Protein AF-A0AAV2VML3-F1 (afdb_monomer_lite)

pLDDT: mean 75.33, std 15.3, range [29.17, 94.19]

Secondary structure (DSSP, 8-state):
----SS---SSPPB-----------HHHHHHHHHHHHHHHHHHHHHHHHHHH-TTTS--TTTTTHHHHHHHHHHHHHHHHS-TTTS-----S--HHHHHHHHHHHHHHHHHHHHHHHHHHHHHHHHHHH-S-TTSS--HHHHHHHHHHHHHHHHHTTTS-B-HHHHHHTGGGSTT-GGGGGS-HHHHHHHHHHHHHTTS-EEEEBTTS-EEEEPPP-

Sequence (217 aa):
MSHQEQNFEKPEDEVGAISTGFEIPKWIKFTVSIVSISLVIVCMVCFGVYLKAPQEFASPKDLGLSGIFMFSISALFIVWVPWSNLGVRISKIGGIEFTDIVQGQASEHAEELSYLEDRIEYLETKVKENDELAVLMDPPREIALKELLIKFLQQYSEWAFSPARIRVWGSKQQGFSSLASYEHPLIRSSLQKLVSEGKLETRVSKKGNTLYRIPLP

Structure (mmCIF, N/CA/C/O backbone):
data_AF-A0AAV2VML3-F1
#
_entry.id   AF-A0AAV2VML3-F1
#
loop_
_atom_site.group_PDB
_atom_site.id
_atom_site.type_symbol
_atom_site.label_atom_id
_atom_site.label_alt_id
_atom_site.label_comp_id
_atom_site.label_asym_id
_atom_site.label_entity_id
_atom_site.label_seq_id
_atom_site.pdbx_PDB_ins_code
_atom_site.Cartn_x
_atom_site.Cartn_y
_atom_site.Cartn_z
_atom_site.occupancy
_atom_site.B_iso_or_equiv
_atom_site.auth_seq_id
_atom_site.auth_comp_id
_atom_site.auth_asym_id
_atom_site.auth_atom_id
_atom_site.pdbx_PDB_model_num
ATOM 1 N N . MET A 1 1 ? -4.708 -24.952 -23.903 1.00 37.25 1 MET A N 1
ATOM 2 C CA . MET A 1 1 ? -4.015 -23.722 -23.465 1.00 37.25 1 MET A CA 1
ATOM 3 C C . MET A 1 1 ? -4.742 -22.517 -24.051 1.00 37.25 1 MET A C 1
ATOM 5 O O . MET A 1 1 ? -4.473 -22.177 -25.187 1.00 37.25 1 MET A O 1
ATOM 9 N N . SER A 1 2 ? -5.717 -21.949 -23.337 1.00 34.66 2 SER A N 1
ATOM 10 C CA . SER A 1 2 ? -6.119 -20.530 -23.421 1.00 34.66 2 SER A CA 1
ATOM 11 C C . SER A 1 2 ? -7.293 -20.318 -22.456 1.00 34.66 2 SER A C 1
ATOM 13 O O . SER A 1 2 ? -8.456 -20.413 -22.826 1.00 34.66 2 SER A O 1
ATOM 15 N N . HIS A 1 3 ? -6.977 -20.137 -21.174 1.00 29.17 3 HIS A N 1
ATOM 16 C CA . HIS A 1 3 ? -7.934 -19.676 -20.156 1.00 29.17 3 HIS A CA 1
ATOM 17 C C . HIS A 1 3 ? -7.532 -18.293 -19.609 1.00 29.17 3 HIS A C 1
ATOM 19 O O . HIS A 1 3 ? -7.981 -17.892 -18.543 1.00 29.17 3 HIS A O 1
ATOM 25 N N . GLN A 1 4 ? -6.684 -17.548 -20.330 1.00 36.88 4 GLN A N 1
ATOM 26 C CA . GLN A 1 4 ? -6.098 -16.289 -19.850 1.00 36.88 4 GLN A CA 1
ATOM 27 C C . GLN A 1 4 ? -6.562 -15.029 -20.600 1.00 36.88 4 GLN A C 1
ATOM 29 O O . GLN A 1 4 ? -6.025 -13.954 -20.355 1.00 36.88 4 GLN A O 1
ATOM 34 N N . GLU A 1 5 ? -7.572 -15.111 -21.473 1.00 36.66 5 GLU A N 1
ATOM 35 C CA . GLU A 1 5 ? -7.973 -13.965 -22.313 1.00 36.66 5 GLU A CA 1
ATOM 36 C C . GLU A 1 5 ? -9.244 -13.208 -21.882 1.00 36.66 5 GLU A C 1
ATOM 38 O O . GLU A 1 5 ? -9.632 -12.262 -22.560 1.00 36.66 5 GLU A O 1
ATOM 43 N N . GLN A 1 6 ? -9.882 -13.519 -20.746 1.00 33.50 6 GLN A N 1
ATOM 44 C CA . GLN A 1 6 ? -11.161 -12.877 -20.372 1.00 33.50 6 GLN A CA 1
ATOM 45 C C . GLN A 1 6 ? -11.285 -12.438 -18.904 1.00 33.50 6 GLN A C 1
ATOM 47 O O . GLN A 1 6 ? -12.332 -12.592 -18.292 1.00 33.50 6 GLN A O 1
ATOM 52 N N . ASN A 1 7 ? -10.246 -11.825 -18.339 1.00 37.16 7 ASN A N 1
ATOM 53 C CA . ASN A 1 7 ? -10.392 -11.027 -17.113 1.00 37.16 7 ASN A CA 1
ATOM 54 C C . ASN A 1 7 ? -9.539 -9.758 -17.207 1.00 37.16 7 ASN A C 1
ATOM 56 O O . ASN A 1 7 ? -8.589 -9.555 -16.457 1.00 37.16 7 ASN A O 1
ATOM 60 N N . PHE A 1 8 ? -9.880 -8.869 -18.143 1.00 50.06 8 PHE A N 1
ATOM 61 C CA . PHE A 1 8 ? -9.465 -7.469 -18.029 1.00 50.06 8 PHE A CA 1
ATOM 62 C C . PHE A 1 8 ? -10.406 -6.789 -17.029 1.00 50.06 8 PHE A C 1
ATOM 64 O O . PHE A 1 8 ? -11.264 -5.986 -17.388 1.00 50.06 8 PHE A O 1
ATOM 71 N N . GLU A 1 9 ? -10.284 -7.217 -15.768 1.00 50.19 9 GLU A N 1
ATOM 72 C CA . GLU A 1 9 ? -10.991 -6.664 -14.617 1.00 50.19 9 GLU A CA 1
ATOM 73 C C . GLU A 1 9 ? -10.724 -5.162 -14.515 1.00 50.19 9 GLU A C 1
ATOM 75 O O . GLU A 1 9 ? -9.687 -4.663 -14.957 1.00 50.19 9 GLU A O 1
ATOM 80 N N . LYS A 1 10 ? -11.665 -4.439 -13.910 1.00 55.41 10 LYS A N 1
ATOM 81 C CA . LYS A 1 10 ? -11.556 -3.028 -13.520 1.00 55.41 10 LYS A CA 1
ATOM 82 C C . LYS A 1 10 ? -10.198 -2.713 -12.842 1.00 55.41 10 LYS A C 1
ATOM 84 O O . LYS A 1 10 ? -9.507 -3.637 -12.394 1.00 55.41 10 LYS A O 1
ATOM 89 N N . PRO A 1 11 ? -9.747 -1.441 -12.824 1.00 59.34 11 PRO A N 1
ATOM 90 C CA . PRO A 1 11 ? -8.571 -1.027 -12.046 1.00 59.34 11 PRO A CA 1
ATOM 91 C C . PRO A 1 11 ? -8.622 -1.640 -10.642 1.00 59.34 11 PRO A C 1
ATOM 93 O O . PRO A 1 11 ? -9.712 -1.800 -10.097 1.00 59.34 11 PRO A O 1
ATOM 96 N N . GLU A 1 12 ? -7.466 -2.089 -10.131 1.00 62.00 12 GLU A N 1
ATOM 97 C CA . GLU A 1 12 ? -7.408 -2.793 -8.844 1.00 62.00 12 GLU A CA 1
ATOM 98 C C . GLU A 1 12 ? -8.111 -1.944 -7.786 1.00 62.00 12 GLU A C 1
ATOM 100 O O . GLU A 1 12 ? -7.795 -0.764 -7.639 1.00 62.00 12 GLU A O 1
ATOM 105 N N . ASP A 1 13 ? -9.071 -2.542 -7.075 1.00 59.62 13 ASP A N 1
ATOM 106 C CA . ASP A 1 13 ? -9.738 -1.846 -5.986 1.00 59.62 13 ASP A CA 1
ATOM 107 C C . ASP A 1 13 ? -8.673 -1.433 -4.965 1.00 59.62 13 ASP A C 1
ATOM 109 O O . ASP A 1 13 ? -8.003 -2.279 -4.353 1.00 59.62 13 ASP A O 1
ATOM 113 N N . GLU A 1 14 ? -8.521 -0.125 -4.789 1.00 65.94 14 GLU A N 1
ATOM 114 C CA . GLU A 1 14 ? -7.694 0.430 -3.732 1.00 65.94 14 GLU A CA 1
ATOM 115 C C . GLU A 1 14 ? -8.235 -0.071 -2.387 1.00 65.94 14 GLU A C 1
ATOM 117 O O . GLU A 1 14 ? -9.455 -0.161 -2.175 1.00 65.94 14 GLU A O 1
ATOM 122 N N . VAL A 1 15 ? -7.340 -0.369 -1.440 1.00 58.03 15 VAL A N 1
ATOM 123 C CA . VAL A 1 15 ? -7.751 -0.309 -0.038 1.00 58.03 15 VAL A CA 1
ATOM 124 C C . VAL A 1 15 ? -8.115 1.156 0.177 1.00 58.03 15 VAL A C 1
ATOM 126 O O . VAL A 1 15 ? -7.232 2.010 0.251 1.00 58.03 15 VAL A O 1
ATOM 129 N N . GLY A 1 16 ? -9.417 1.465 0.149 1.00 47.00 16 GLY A N 1
ATOM 130 C CA . GLY A 1 16 ? -9.905 2.830 0.331 1.00 47.00 16 GLY A CA 1
ATOM 131 C C . GLY A 1 16 ? -9.310 3.440 1.598 1.00 47.00 16 GLY A C 1
ATOM 132 O O . GLY A 1 16 ? -8.780 2.726 2.447 1.00 47.00 16 GLY A O 1
ATOM 133 N N . ALA A 1 17 ? -9.394 4.759 1.763 1.00 41.53 17 ALA A N 1
ATOM 134 C CA . ALA A 1 17 ? -9.021 5.399 3.019 1.00 41.53 17 ALA A CA 1
ATOM 135 C C . ALA A 1 17 ? -9.896 4.842 4.162 1.00 41.53 17 ALA A C 1
ATOM 137 O O . ALA A 1 17 ? -10.951 5.386 4.484 1.00 41.53 17 ALA A O 1
ATOM 138 N N . ILE A 1 18 ? -9.489 3.725 4.774 1.00 47.00 18 ILE A N 1
ATOM 139 C CA . ILE A 1 18 ? -10.128 3.140 5.951 1.00 47.00 18 ILE A CA 1
ATOM 140 C C . ILE A 1 18 ? -9.641 3.974 7.136 1.00 47.00 18 ILE A C 1
ATOM 142 O O . ILE A 1 18 ? -8.847 3.556 7.973 1.00 47.00 18 ILE A O 1
ATOM 146 N N . SER A 1 19 ? -10.103 5.217 7.162 1.00 42.62 19 SER A N 1
ATOM 147 C CA . SER A 1 19 ? -10.047 6.116 8.306 1.00 42.62 19 SER A CA 1
ATOM 148 C C . SER A 1 19 ? -11.427 6.225 8.941 1.00 42.62 19 SER A C 1
ATOM 150 O O . SER A 1 19 ? -11.777 7.257 9.499 1.00 42.62 19 SER A O 1
ATOM 152 N N . THR A 1 20 ? -12.235 5.162 8.900 1.00 42.09 20 THR A N 1
ATOM 153 C CA . THR A 1 20 ? -13.291 5.038 9.902 1.00 42.09 20 THR A CA 1
ATOM 154 C C . THR A 1 20 ? -12.601 4.566 11.168 1.00 42.09 20 THR A C 1
ATOM 156 O O . THR A 1 20 ? -12.405 3.363 11.359 1.00 42.09 20 THR A O 1
ATOM 159 N N . GLY A 1 21 ? -12.159 5.522 11.991 1.00 50.38 21 GLY A N 1
ATOM 160 C CA . GLY A 1 21 ? -11.767 5.238 13.364 1.00 50.38 21 GLY A CA 1
ATOM 161 C C . GLY A 1 21 ? -12.827 4.345 14.001 1.00 50.38 21 GLY A C 1
ATOM 162 O O . GLY A 1 21 ? -14.014 4.464 13.693 1.00 50.38 21 GLY A O 1
ATOM 163 N N . PHE A 1 22 ? -12.395 3.391 14.818 1.00 57.09 22 PHE A N 1
ATOM 164 C CA . PHE A 1 22 ? -13.317 2.523 15.532 1.00 57.09 22 PHE A CA 1
ATOM 165 C C . PHE A 1 22 ? -14.203 3.385 16.443 1.00 57.09 22 PHE A C 1
ATOM 167 O O . PHE A 1 22 ? -13.814 3.780 17.542 1.00 57.09 22 PHE A O 1
ATOM 174 N N . GLU A 1 23 ? -15.394 3.719 15.959 1.00 63.09 23 GLU A N 1
ATOM 175 C CA . GLU A 1 23 ? -16.424 4.389 16.731 1.00 63.09 23 GLU A CA 1
ATOM 176 C C . GLU A 1 23 ? -17.429 3.338 17.175 1.00 63.09 23 GLU A C 1
ATOM 178 O O . GLU A 1 23 ? -18.186 2.792 16.372 1.00 63.09 23 GLU A O 1
ATOM 183 N N . ILE A 1 24 ? -17.454 3.057 18.479 1.00 68.62 24 ILE A N 1
ATOM 184 C CA . ILE A 1 24 ? -18.555 2.299 19.072 1.00 68.62 24 ILE A CA 1
ATOM 185 C C . ILE A 1 24 ? -19.851 3.061 18.744 1.00 68.62 24 ILE A C 1
ATOM 187 O O . ILE A 1 24 ? -19.958 4.237 19.123 1.00 68.62 24 ILE A O 1
ATOM 191 N N . PRO A 1 25 ? -20.833 2.425 18.075 1.00 79.62 25 PRO A N 1
ATOM 192 C CA . PRO A 1 25 ? -22.103 3.051 17.742 1.00 79.62 25 PRO A CA 1
ATOM 193 C C . PRO A 1 25 ? -22.716 3.729 18.965 1.00 79.62 25 PRO A C 1
ATOM 195 O O . PRO A 1 25 ? -22.805 3.126 20.037 1.00 79.62 25 PRO A O 1
ATOM 198 N N . LYS A 1 26 ? -23.178 4.976 18.808 1.00 80.06 26 LYS A N 1
ATOM 199 C CA . LYS A 1 26 ? -23.745 5.774 19.912 1.00 80.06 26 LYS A CA 1
ATOM 200 C C . LYS A 1 26 ? -24.826 5.008 20.686 1.00 80.06 26 LYS A C 1
ATOM 202 O O . LYS A 1 26 ? -24.893 5.111 21.902 1.00 80.06 26 LYS A O 1
ATOM 207 N N . TRP A 1 27 ? -25.609 4.181 19.995 1.00 82.06 27 TRP A N 1
ATOM 208 C CA . TRP A 1 27 ? -26.670 3.364 20.584 1.00 82.06 27 TRP A CA 1
ATOM 209 C C . TRP A 1 27 ? -26.131 2.314 21.560 1.00 82.06 27 TRP A C 1
ATOM 211 O O . TRP A 1 27 ? -26.661 2.200 22.659 1.00 82.06 27 TRP A O 1
ATOM 221 N N . ILE A 1 28 ? -25.029 1.635 21.216 1.00 83.25 28 ILE A N 1
ATOM 222 C CA . ILE A 1 28 ? -24.356 0.679 22.111 1.00 83.25 28 ILE A CA 1
ATOM 223 C C . ILE A 1 28 ? -23.814 1.408 23.344 1.00 83.25 28 ILE A C 1
ATOM 225 O O . ILE A 1 28 ? -23.917 0.902 24.462 1.00 83.25 28 ILE A O 1
ATOM 229 N N . LYS A 1 29 ? -23.294 2.633 23.164 1.00 84.25 29 LYS A N 1
ATOM 230 C CA . LYS A 1 29 ? -22.833 3.441 24.299 1.00 84.25 29 LYS A CA 1
ATOM 231 C C . LYS A 1 29 ? -23.965 3.755 25.275 1.00 84.25 29 LYS A C 1
ATOM 233 O O . LYS A 1 29 ? -23.787 3.602 26.484 1.00 84.25 29 LYS A O 1
ATOM 238 N N . PHE A 1 30 ? -25.125 4.157 24.756 1.00 87.00 30 PHE A N 1
ATOM 239 C CA . PHE A 1 30 ? -26.300 4.453 25.572 1.00 87.00 30 PHE A CA 1
ATOM 240 C C . PHE A 1 30 ? -26.844 3.209 26.276 1.00 87.00 30 PHE A C 1
ATOM 242 O O . PHE A 1 30 ? -27.065 3.263 27.483 1.00 87.00 30 PHE A O 1
ATOM 249 N N . THR A 1 31 ? -27.003 2.082 25.576 1.00 87.38 31 THR A N 1
ATOM 250 C CA . THR A 1 31 ? -27.551 0.858 26.181 1.00 87.38 31 THR A CA 1
ATOM 251 C C . THR A 1 31 ? -26.662 0.324 27.296 1.00 87.38 31 THR A C 1
ATOM 253 O O . THR A 1 31 ? -27.162 0.032 28.380 1.00 87.38 31 THR A O 1
ATOM 256 N N . VAL A 1 32 ? -25.343 0.251 27.076 1.00 87.88 32 VAL A N 1
ATOM 257 C CA . VAL A 1 32 ? -24.410 -0.223 28.111 1.00 87.88 32 VAL A CA 1
ATOM 258 C C . VAL A 1 32 ? -24.369 0.752 29.286 1.00 87.88 32 VAL A C 1
ATOM 260 O O . VAL A 1 32 ? -24.385 0.316 30.433 1.00 87.88 32 VAL A O 1
ATOM 263 N N . SER A 1 33 ? -24.405 2.065 29.030 1.00 88.62 33 SER A N 1
ATOM 264 C CA . SER A 1 33 ? -24.423 3.062 30.108 1.00 88.62 33 SER A CA 1
ATOM 265 C C . SER A 1 33 ? -25.682 2.950 30.974 1.00 88.62 33 SER A C 1
ATOM 267 O O . SER A 1 33 ? -25.575 2.963 32.197 1.00 88.62 33 SER A O 1
ATOM 269 N N . ILE A 1 34 ? -26.864 2.786 30.367 1.00 90.56 34 ILE A N 1
ATOM 270 C CA . ILE A 1 34 ? -28.135 2.633 31.095 1.00 90.56 34 ILE A CA 1
ATOM 271 C C . ILE A 1 34 ? -28.112 1.370 31.963 1.00 90.56 34 ILE A C 1
ATOM 273 O O . ILE A 1 34 ? -28.434 1.435 33.151 1.00 90.56 34 ILE A O 1
ATOM 277 N N . VAL A 1 35 ? -27.688 0.236 31.395 1.00 89.88 35 VAL A N 1
ATOM 278 C CA . VAL A 1 35 ? -27.614 -1.038 32.123 1.00 89.88 35 VAL A CA 1
ATOM 279 C C . VAL A 1 35 ? -26.621 -0.940 33.284 1.00 89.88 35 VAL A C 1
ATOM 281 O O . VAL A 1 35 ? -26.986 -1.254 34.418 1.00 89.88 35 VAL A O 1
ATOM 284 N N . SER A 1 36 ? -25.413 -0.423 33.059 1.00 86.88 36 SER A N 1
ATOM 285 C CA . SER A 1 36 ? -24.409 -0.280 34.120 1.00 86.88 36 SER A CA 1
ATOM 286 C C . SER A 1 36 ? -24.836 0.689 35.226 1.00 86.88 36 SER A C 1
ATOM 288 O O . SER A 1 36 ? -24.616 0.403 36.401 1.00 86.88 36 SER A O 1
ATOM 290 N N . ILE A 1 37 ? -25.485 1.811 34.891 1.00 88.44 37 ILE A N 1
ATOM 291 C CA . ILE A 1 37 ? -26.014 2.752 35.894 1.00 88.44 37 ILE A CA 1
ATOM 292 C C . ILE A 1 37 ? -27.113 2.086 36.727 1.00 88.44 37 ILE A C 1
ATOM 294 O O . ILE A 1 37 ? -27.109 2.214 37.951 1.00 88.44 37 ILE A O 1
ATOM 298 N N . SER A 1 38 ? -28.020 1.334 36.095 1.00 88.06 38 SER A N 1
ATOM 299 C CA . SER A 1 38 ? -29.078 0.621 36.819 1.00 88.06 38 SER A CA 1
ATOM 300 C C . SER A 1 38 ? -28.510 -0.399 37.815 1.00 88.06 38 SER A C 1
ATOM 302 O O . SER A 1 38 ? -28.941 -0.429 38.967 1.00 88.06 38 SER A O 1
ATOM 304 N N . LEU A 1 39 ? -27.473 -1.150 37.425 1.00 86.19 39 LEU A N 1
ATOM 305 C CA . LEU A 1 39 ? -26.767 -2.092 38.299 1.00 86.19 39 LEU A CA 1
ATOM 306 C C . LEU A 1 39 ? -26.081 -1.387 39.474 1.00 86.19 39 LEU A C 1
ATOM 308 O O . LEU A 1 39 ? -26.184 -1.847 40.609 1.00 86.19 39 LEU A O 1
ATOM 312 N N . VAL A 1 40 ? -25.438 -0.241 39.237 1.00 86.75 40 VAL A N 1
ATOM 313 C CA . VAL A 1 40 ? -24.807 0.558 40.302 1.00 86.75 40 VAL A CA 1
ATOM 314 C C . VAL A 1 40 ? -25.841 1.079 41.305 1.00 86.75 40 VAL A C 1
ATOM 316 O O . VAL A 1 40 ? -25.595 1.024 42.511 1.00 86.75 40 VAL A O 1
ATOM 319 N N . ILE A 1 41 ? -27.005 1.541 40.836 1.00 87.19 41 ILE A N 1
ATOM 320 C CA . ILE A 1 41 ? -28.098 1.995 41.709 1.00 87.19 41 ILE A CA 1
ATOM 321 C C . ILE A 1 41 ? -28.618 0.834 42.562 1.00 87.19 41 ILE A C 1
ATOM 323 O O . ILE A 1 41 ? -28.773 0.996 43.771 1.00 87.19 41 ILE A O 1
ATOM 327 N N . VAL A 1 42 ? -28.829 -0.344 41.968 1.00 86.12 42 VAL A N 1
ATOM 328 C CA . VAL A 1 42 ? -29.249 -1.545 42.710 1.00 86.12 42 VAL A CA 1
ATOM 329 C C . VAL A 1 42 ? -28.216 -1.909 43.779 1.00 86.12 42 VAL A C 1
ATOM 331 O O . VAL A 1 42 ? -28.587 -2.115 44.934 1.00 86.12 42 VAL A O 1
ATOM 334 N N . CYS A 1 43 ? -26.921 -1.884 43.450 1.00 83.50 43 CYS A N 1
ATOM 335 C CA . CYS A 1 43 ? -25.854 -2.122 44.423 1.00 83.50 43 CYS A CA 1
ATOM 336 C C . CYS A 1 43 ? -25.877 -1.110 45.583 1.00 83.50 43 CYS A C 1
ATOM 338 O O . CYS A 1 43 ? -25.742 -1.506 46.741 1.00 83.50 43 CYS A O 1
ATOM 340 N N . MET A 1 44 ? -26.086 0.178 45.294 1.00 82.19 44 MET A N 1
ATOM 341 C CA . MET A 1 44 ? -26.201 1.239 46.307 1.00 82.19 44 MET A CA 1
ATOM 342 C C . MET A 1 44 ? -27.421 1.044 47.217 1.00 82.19 44 MET A C 1
ATOM 344 O O . MET A 1 44 ? -27.313 1.210 48.432 1.00 82.19 44 MET A O 1
ATOM 348 N N . VAL A 1 45 ? -28.575 0.666 46.656 1.00 84.31 45 VAL A N 1
ATOM 349 C CA . VAL A 1 45 ? -29.800 0.402 47.430 1.00 84.31 45 VAL A CA 1
ATOM 350 C C . VAL A 1 45 ? -29.612 -0.810 48.338 1.00 84.31 45 VAL A C 1
ATOM 352 O O . VAL A 1 45 ? -29.897 -0.713 49.530 1.00 84.31 45 VAL A O 1
ATOM 355 N N . CYS A 1 46 ? -29.070 -1.917 47.824 1.00 80.25 46 CYS A N 1
ATOM 356 C CA . CYS A 1 46 ? -28.771 -3.102 48.631 1.00 80.25 46 CYS A CA 1
ATOM 357 C C . CYS A 1 46 ? -27.798 -2.781 49.774 1.00 80.25 46 CYS A C 1
ATOM 359 O O . CYS A 1 46 ? -28.008 -3.217 50.905 1.00 80.25 46 CYS A O 1
ATOM 361 N N . PHE A 1 47 ? -26.776 -1.963 49.511 1.00 80.81 47 PHE A N 1
ATOM 362 C CA . PHE A 1 47 ? -25.836 -1.518 50.538 1.00 80.81 47 PHE A CA 1
ATOM 363 C C . PHE A 1 47 ? -26.504 -0.623 51.596 1.00 80.81 47 PHE A C 1
ATOM 365 O O . PHE A 1 47 ? -26.274 -0.790 52.792 1.00 80.81 47 PHE A O 1
ATOM 372 N N . GLY A 1 48 ? -27.377 0.298 51.177 1.00 79.44 48 GLY A N 1
ATOM 373 C CA . GLY A 1 48 ? -28.128 1.172 52.082 1.00 79.44 48 GLY A CA 1
ATOM 374 C C . GLY A 1 48 ? -29.145 0.426 52.951 1.00 79.44 48 GLY A C 1
ATOM 375 O O . GLY A 1 48 ? -29.305 0.757 54.126 1.00 79.44 48 GLY A O 1
ATOM 376 N N . VAL A 1 49 ? -29.805 -0.598 52.402 1.00 80.31 49 VAL A N 1
ATOM 377 C CA . VAL A 1 49 ? -30.708 -1.487 53.153 1.00 80.31 49 VAL A CA 1
ATOM 378 C C . VAL A 1 49 ? -29.921 -2.313 54.172 1.00 80.31 49 VAL A C 1
ATOM 380 O O . VAL A 1 49 ? -30.313 -2.365 55.337 1.00 80.31 49 VAL A O 1
ATOM 383 N N . TYR A 1 50 ? -28.763 -2.854 53.781 1.00 77.38 50 TYR A N 1
ATOM 384 C CA . TYR A 1 50 ? -27.865 -3.568 54.692 1.00 77.38 50 TYR A CA 1
ATOM 385 C C . TYR A 1 50 ? -27.397 -2.693 55.869 1.00 77.38 50 TYR A C 1
ATOM 387 O O . TYR A 1 50 ? -27.418 -3.137 57.013 1.00 77.38 50 TYR A O 1
ATOM 395 N N . LEU A 1 51 ? -27.040 -1.426 55.625 1.00 75.62 51 LEU A N 1
ATOM 396 C CA . LEU A 1 51 ? -26.642 -0.500 56.696 1.00 75.62 51 LEU A CA 1
ATOM 397 C C . LEU A 1 51 ? -27.775 -0.184 57.684 1.00 75.62 51 LEU A C 1
ATOM 399 O O . LEU A 1 51 ? -27.502 0.083 58.853 1.00 75.62 51 LEU A O 1
ATOM 403 N N . LYS A 1 52 ? -29.034 -0.192 57.229 1.00 77.00 52 LYS A N 1
ATOM 404 C CA . LYS A 1 52 ? -30.198 0.073 58.088 1.00 77.00 52 LYS A CA 1
ATOM 405 C C . LYS A 1 52 ? -30.638 -1.147 58.901 1.00 77.00 52 LYS A C 1
ATOM 407 O O . LYS A 1 52 ? -31.188 -0.959 59.981 1.00 77.00 52 LYS A O 1
ATOM 412 N N . ALA A 1 53 ? -30.402 -2.361 58.407 1.00 69.81 53 ALA A N 1
ATOM 413 C CA . ALA A 1 53 ? -30.803 -3.605 59.065 1.00 69.81 53 ALA A CA 1
ATOM 414 C C . ALA A 1 53 ? -29.731 -4.705 58.894 1.00 69.81 53 ALA A C 1
ATOM 416 O O . ALA A 1 53 ? -29.937 -5.677 58.166 1.00 69.81 53 ALA A O 1
ATOM 417 N N . PRO A 1 54 ? -28.577 -4.593 59.578 1.00 62.66 54 PRO A N 1
ATOM 418 C CA . PRO A 1 54 ? -27.439 -5.495 59.374 1.00 62.66 54 PRO A CA 1
ATOM 419 C C . PRO A 1 54 ? -27.687 -6.942 59.833 1.00 62.66 54 PRO A C 1
ATOM 421 O O . PRO A 1 54 ? -26.892 -7.818 59.516 1.00 62.66 54 PRO A O 1
ATOM 424 N N . GLN A 1 55 ? -28.760 -7.203 60.590 1.00 61.25 55 GLN A N 1
ATOM 425 C CA . GLN A 1 55 ? -29.094 -8.539 61.099 1.00 61.25 55 GLN A CA 1
ATOM 426 C C . GLN A 1 55 ? -30.086 -9.325 60.224 1.00 61.25 55 GLN A C 1
ATOM 428 O O . GLN A 1 55 ? -30.231 -10.525 60.431 1.00 61.25 55 GLN A O 1
ATOM 433 N N . GLU A 1 56 ? -30.736 -8.692 59.241 1.00 62.44 56 GLU A N 1
ATOM 434 C CA . GLU A 1 56 ? -31.712 -9.359 58.358 1.00 62.44 56 GLU A CA 1
ATOM 435 C C . GLU A 1 56 ? -31.178 -9.611 56.939 1.00 62.44 56 GLU A C 1
ATOM 437 O O . GLU A 1 56 ? -31.706 -10.460 56.222 1.00 62.44 56 GLU A O 1
ATOM 442 N N . PHE A 1 57 ? -30.117 -8.909 56.525 1.00 61.75 57 PHE A N 1
ATOM 443 C CA . PHE A 1 57 ? -29.610 -8.949 55.153 1.00 61.75 57 PHE A CA 1
ATOM 444 C C . PHE A 1 57 ? -28.186 -9.506 55.072 1.00 61.75 57 PHE A C 1
ATOM 446 O O . PHE A 1 57 ? -27.320 -9.173 55.878 1.00 61.75 57 PHE A O 1
ATOM 453 N N . ALA A 1 58 ? -27.938 -10.342 54.060 1.00 65.75 58 ALA A N 1
ATOM 454 C CA . ALA A 1 58 ? -26.624 -10.923 53.808 1.00 65.75 58 ALA A CA 1
ATOM 455 C C . ALA A 1 58 ? -25.580 -9.850 53.450 1.00 65.75 58 ALA A C 1
ATOM 457 O O . ALA A 1 58 ? -25.893 -8.829 52.830 1.00 65.75 58 ALA A O 1
ATOM 458 N N . SER A 1 59 ? -24.326 -10.101 53.834 1.00 66.31 59 SER A N 1
ATOM 459 C CA . SER A 1 59 ? -23.212 -9.183 53.599 1.00 66.31 59 SER A CA 1
ATOM 460 C C . SER A 1 59 ? -23.049 -8.887 52.102 1.00 66.31 59 SER A C 1
ATOM 462 O O . SER A 1 59 ? -23.063 -9.812 51.284 1.00 66.31 59 SER A O 1
ATOM 464 N N . PRO A 1 60 ? -22.789 -7.625 51.713 1.00 64.25 60 PRO A N 1
ATOM 465 C CA . PRO A 1 60 ? -22.524 -7.255 50.324 1.00 64.25 60 PRO A CA 1
ATOM 466 C C . PRO A 1 60 ? -21.389 -8.053 49.660 1.00 64.25 60 PRO A C 1
ATOM 468 O O . PRO A 1 60 ? -21.362 -8.194 48.436 1.00 64.25 60 PRO A O 1
ATOM 471 N N . LYS A 1 61 ? -20.453 -8.586 50.458 1.00 63.78 61 LYS A N 1
ATOM 472 C CA . LYS A 1 61 ? -19.375 -9.460 49.976 1.00 63.78 61 LYS A CA 1
ATOM 473 C C . LYS A 1 61 ? -19.864 -10.866 49.623 1.00 63.78 61 LYS A C 1
ATOM 475 O O . LYS A 1 61 ? -19.401 -11.411 48.626 1.00 63.78 61 LYS A O 1
ATOM 480 N N . ASP A 1 62 ? -20.817 -11.409 50.374 1.00 69.75 62 ASP A N 1
ATOM 481 C CA . ASP A 1 62 ? -21.331 -12.772 50.177 1.00 69.75 62 ASP A CA 1
ATOM 482 C C . ASP A 1 62 ? -22.267 -12.855 48.960 1.00 69.75 62 ASP A C 1
ATOM 484 O O . ASP A 1 62 ? -22.360 -13.885 48.301 1.00 69.75 62 ASP A O 1
ATOM 488 N N . LEU A 1 63 ? -22.900 -11.733 48.601 1.00 70.50 63 LEU A N 1
ATOM 489 C CA . LEU A 1 63 ? -23.716 -11.569 47.391 1.00 70.50 63 LEU A CA 1
ATOM 490 C C . LEU A 1 63 ? -22.899 -11.288 46.114 1.00 70.50 63 LEU A C 1
ATOM 492 O O . LEU A 1 63 ? -23.475 -11.162 45.035 1.00 70.50 63 LEU A O 1
ATOM 496 N N . GLY A 1 64 ? -21.573 -11.124 46.209 1.00 76.94 64 GLY A N 1
ATOM 497 C CA . GLY A 1 64 ? -20.727 -10.791 45.055 1.00 76.94 64 GLY A CA 1
ATOM 498 C C . GLY A 1 64 ? -20.961 -9.387 44.472 1.00 76.94 64 GLY A C 1
ATOM 499 O O . GLY A 1 64 ? -20.484 -9.086 43.374 1.00 76.94 64 GLY A O 1
ATOM 500 N N . LEU A 1 65 ? -21.647 -8.497 45.203 1.00 78.06 65 LEU A N 1
ATOM 501 C CA . LEU A 1 65 ? -22.008 -7.144 44.747 1.00 78.06 65 LEU A CA 1
ATOM 502 C C . LEU A 1 65 ? -20.779 -6.294 44.403 1.00 78.06 65 LEU A C 1
ATOM 504 O O . LEU A 1 65 ? -20.831 -5.478 43.484 1.00 78.06 65 LEU A O 1
ATOM 508 N N . SER A 1 66 ? -19.648 -6.520 45.078 1.00 79.38 66 SER A N 1
ATOM 509 C CA . SER A 1 66 ? -18.378 -5.860 44.752 1.00 79.38 66 SER A CA 1
ATOM 510 C C . SER A 1 66 ? -17.882 -6.204 43.342 1.00 79.38 66 SER A C 1
ATOM 512 O O . SER A 1 66 ? -17.371 -5.326 42.651 1.00 79.38 66 SER A O 1
ATOM 514 N N . GLY A 1 67 ? -18.067 -7.448 42.888 1.00 82.56 67 GLY A N 1
ATOM 515 C CA . GLY A 1 67 ? -17.691 -7.871 41.537 1.00 82.56 67 GLY A CA 1
ATOM 516 C C . GLY A 1 67 ? -18.578 -7.230 40.471 1.00 82.56 67 GLY A C 1
ATOM 517 O O . GLY A 1 67 ? -18.073 -6.691 39.489 1.00 82.56 67 GLY A O 1
ATOM 518 N N . ILE A 1 68 ? -19.892 -7.204 40.710 1.00 83.81 68 ILE A N 1
ATOM 519 C CA . ILE A 1 68 ? -20.877 -6.577 39.814 1.00 83.81 68 ILE A CA 1
ATOM 520 C C . ILE A 1 68 ? -20.637 -5.065 39.709 1.00 83.81 68 ILE A C 1
ATOM 522 O O . ILE A 1 68 ? -20.692 -4.496 38.617 1.00 83.81 68 ILE A O 1
ATOM 526 N N . PHE A 1 69 ? -20.325 -4.413 40.829 1.00 83.75 69 PHE A N 1
ATOM 527 C CA . PHE A 1 69 ? -20.001 -2.990 40.872 1.00 83.75 69 PHE A CA 1
ATOM 528 C C . PHE A 1 69 ? -18.727 -2.668 40.083 1.00 83.75 69 PHE A C 1
ATOM 530 O O . PHE A 1 69 ? -18.748 -1.793 39.216 1.00 83.75 69 PHE A O 1
ATOM 537 N N . MET A 1 70 ? -17.645 -3.418 40.320 1.00 85.75 70 MET A N 1
ATOM 538 C CA . MET A 1 70 ? -16.389 -3.251 39.580 1.00 85.75 70 MET A CA 1
ATOM 539 C C . MET A 1 70 ? -16.587 -3.484 38.082 1.00 85.75 70 MET A C 1
ATOM 541 O O . MET A 1 70 ? -16.163 -2.660 37.278 1.00 85.75 70 MET A O 1
ATOM 545 N N . PHE A 1 71 ? -17.305 -4.544 37.703 1.00 87.12 71 PHE A N 1
ATOM 546 C CA . PHE A 1 71 ? -17.627 -4.833 36.307 1.00 87.12 71 PHE A CA 1
ATOM 547 C C . PHE A 1 71 ? -18.421 -3.697 35.646 1.00 87.12 71 PHE A C 1
ATOM 549 O O . PHE A 1 71 ? -18.085 -3.264 34.544 1.00 87.12 71 PHE A O 1
ATOM 556 N N . SER A 1 72 ? -19.433 -3.165 36.336 1.00 85.19 72 SER A N 1
ATOM 557 C CA . SER A 1 72 ? -20.288 -2.085 35.820 1.00 85.19 72 SER A CA 1
ATOM 558 C C . SER A 1 72 ? -19.505 -0.789 35.597 1.00 85.19 72 SER A C 1
ATOM 560 O O . SER A 1 72 ? -19.684 -0.123 34.574 1.00 85.19 72 SER A O 1
ATOM 562 N N . ILE A 1 73 ? -18.597 -0.454 36.518 1.00 85.81 73 ILE A N 1
ATOM 563 C CA . ILE A 1 73 ? -17.711 0.708 36.397 1.00 85.81 73 ILE A CA 1
ATOM 564 C C . ILE A 1 73 ? -16.705 0.510 35.263 1.00 85.81 73 ILE A C 1
ATOM 566 O O . ILE A 1 73 ? -16.560 1.395 34.420 1.00 85.81 73 ILE A O 1
ATOM 570 N N . SER A 1 74 ? -16.047 -0.648 35.184 1.00 86.44 74 SER A N 1
ATOM 571 C CA . SER A 1 74 ? -15.112 -0.952 34.096 1.00 86.44 74 SER A CA 1
ATOM 572 C C . SER A 1 74 ? -15.793 -0.895 32.727 1.00 86.44 74 SER A C 1
ATOM 574 O O . SER A 1 74 ? -15.241 -0.307 31.799 1.00 86.44 74 SER A O 1
ATOM 576 N N . ALA A 1 75 ? -17.011 -1.428 32.602 1.00 84.25 75 ALA A N 1
ATOM 577 C CA . ALA A 1 75 ? -17.795 -1.354 31.371 1.00 84.25 75 ALA A CA 1
ATOM 578 C C . ALA A 1 75 ? -18.143 0.096 30.985 1.00 84.25 75 ALA A C 1
ATOM 580 O O . ALA A 1 75 ? -18.037 0.459 29.813 1.00 84.25 75 ALA A O 1
ATOM 581 N N . LEU A 1 76 ? -18.495 0.946 31.959 1.00 85.12 76 LEU A N 1
ATOM 582 C CA . LEU A 1 76 ? -18.728 2.379 31.730 1.00 85.12 76 LEU A CA 1
ATOM 583 C C . LEU A 1 76 ? -17.470 3.081 31.212 1.00 85.12 76 LEU A C 1
ATOM 585 O O . LEU A 1 76 ? -17.547 3.806 30.220 1.00 85.12 76 LEU A O 1
ATOM 589 N N . PHE A 1 77 ? -16.315 2.821 31.829 1.00 84.44 77 PHE A N 1
ATOM 590 C CA . PHE A 1 77 ? -15.041 3.368 31.367 1.00 84.44 77 PHE A CA 1
ATOM 591 C C . PHE A 1 77 ? -14.718 2.913 29.942 1.00 84.44 77 PHE A C 1
ATOM 593 O O . PHE A 1 77 ? -14.501 3.758 29.081 1.00 84.44 77 PHE A O 1
ATOM 600 N N . ILE A 1 78 ? -14.764 1.610 29.655 1.00 84.12 78 ILE A N 1
ATOM 601 C CA . ILE A 1 78 ? -14.462 1.044 28.327 1.00 84.12 78 ILE A CA 1
ATOM 602 C C . ILE A 1 78 ? -15.324 1.683 27.231 1.00 84.12 78 ILE A C 1
ATOM 604 O O . ILE A 1 78 ? -14.835 1.977 26.147 1.00 84.12 78 ILE A O 1
ATOM 608 N N . VAL A 1 79 ? -16.603 1.934 27.494 1.00 83.94 79 VAL A N 1
ATOM 609 C CA . VAL A 1 79 ? -17.532 2.494 26.500 1.00 83.94 79 VAL A CA 1
ATOM 610 C C . VAL A 1 79 ? -17.314 3.991 26.250 1.00 83.94 79 VAL A C 1
ATOM 612 O O . VAL A 1 79 ? -17.515 4.473 25.127 1.00 83.94 79 VAL A O 1
ATOM 615 N N . TRP A 1 80 ? -16.913 4.727 27.286 1.00 81.25 80 TRP A N 1
ATOM 616 C CA . TRP A 1 80 ? -16.691 6.175 27.233 1.00 81.25 80 TRP A CA 1
ATOM 617 C C . TRP A 1 80 ? -15.266 6.572 26.871 1.00 81.25 80 TRP A C 1
ATOM 619 O O . TRP A 1 80 ? -15.029 7.722 26.498 1.00 81.25 80 TRP A O 1
ATOM 629 N N . VAL A 1 81 ? -14.332 5.626 26.922 1.00 80.81 81 VAL A N 1
ATOM 630 C CA . VAL A 1 81 ? -12.976 5.811 26.424 1.00 80.81 81 VAL A CA 1
ATOM 631 C C . VAL A 1 81 ? -13.031 6.292 24.961 1.00 80.81 81 VAL A C 1
AT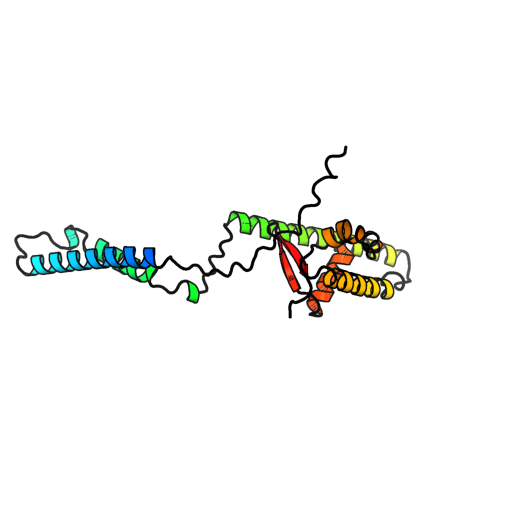OM 633 O O . VAL A 1 81 ? -13.694 5.671 24.121 1.00 80.81 81 VAL A O 1
ATOM 636 N N . PRO A 1 82 ? -12.364 7.414 24.624 1.00 69.69 82 PRO A N 1
ATOM 637 C CA . PRO A 1 82 ? -12.294 7.908 23.258 1.00 69.69 82 PRO A CA 1
ATOM 638 C C . PRO A 1 82 ? -11.315 7.039 22.462 1.00 69.69 82 PRO A C 1
ATOM 640 O O . PRO A 1 82 ? -10.161 7.406 22.252 1.00 69.69 82 PRO A O 1
ATOM 643 N N . TRP A 1 83 ? -11.785 5.869 22.017 1.00 69.81 83 TRP A N 1
ATOM 644 C CA . TRP A 1 83 ? -11.021 4.920 21.194 1.00 69.81 83 TRP A CA 1
ATOM 645 C C . TRP A 1 83 ? -10.437 5.570 19.934 1.00 69.81 83 TRP A C 1
ATOM 647 O O . TRP A 1 83 ? -9.351 5.198 19.501 1.00 69.81 83 TRP A O 1
ATOM 657 N N . SER A 1 84 ? -11.101 6.604 19.411 1.00 61.72 84 SER A N 1
ATOM 658 C CA . SER A 1 84 ? -10.614 7.447 18.313 1.00 61.72 84 SER A CA 1
ATOM 659 C C . SER A 1 84 ? -9.319 8.200 18.640 1.00 61.72 84 SER A C 1
ATOM 661 O O . SER A 1 84 ? -8.498 8.415 17.754 1.00 61.72 84 SER A O 1
ATOM 663 N N . ASN A 1 85 ? -9.120 8.591 19.902 1.00 58.69 85 ASN A N 1
ATOM 664 C CA . ASN A 1 85 ? -7.994 9.420 20.344 1.00 58.69 85 ASN A CA 1
ATOM 665 C C . ASN A 1 85 ? -6.838 8.586 20.901 1.00 58.69 85 ASN A C 1
ATOM 667 O O . ASN A 1 85 ? -5.721 9.081 21.008 1.00 58.69 85 ASN A O 1
ATOM 671 N N . LEU A 1 86 ? -7.089 7.321 21.246 1.00 55.19 86 LEU A N 1
ATOM 672 C CA . LEU A 1 86 ? -6.081 6.427 21.817 1.00 55.19 86 LEU A CA 1
ATOM 673 C C . LEU A 1 86 ? -5.076 5.884 20.796 1.00 55.19 86 LEU A C 1
ATOM 675 O O . LEU A 1 86 ? -4.237 5.065 21.151 1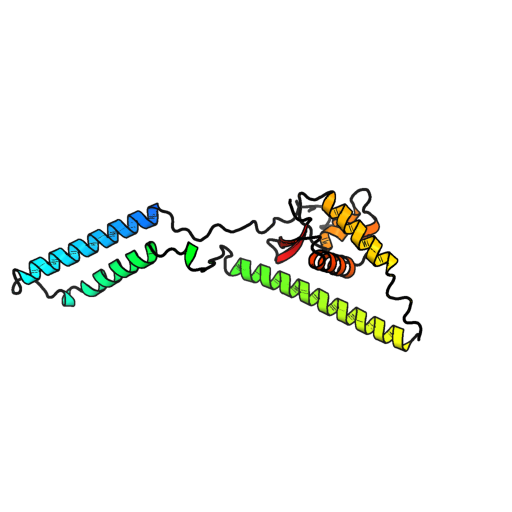.00 55.19 86 LEU A O 1
ATOM 679 N N . GLY A 1 87 ? -5.143 6.300 19.527 1.00 41.78 87 GLY A N 1
ATOM 680 C CA . GLY A 1 87 ? -4.198 5.854 18.500 1.00 41.78 87 GLY A CA 1
ATOM 681 C C . GLY A 1 87 ? -4.229 4.343 18.242 1.00 41.78 87 GLY A C 1
ATOM 682 O O . GLY A 1 87 ? -3.431 3.852 17.445 1.00 41.78 87 GLY A O 1
ATOM 683 N N . VAL A 1 88 ? -5.160 3.608 18.868 1.00 48.00 88 VAL A N 1
ATOM 684 C CA . VAL A 1 88 ? -5.427 2.202 18.589 1.00 48.00 88 VAL A CA 1
ATOM 685 C C . VAL A 1 88 ? -6.112 2.176 17.235 1.00 48.00 88 VAL A C 1
ATOM 687 O O . VAL A 1 88 ? -7.335 2.216 17.103 1.00 48.00 88 VAL A O 1
ATOM 690 N N . ARG A 1 89 ? -5.275 2.162 16.202 1.00 45.62 89 ARG A N 1
ATOM 691 C CA . ARG A 1 89 ? -5.643 1.807 14.843 1.00 45.62 89 ARG A CA 1
ATOM 692 C C . ARG A 1 89 ? -6.031 0.333 14.880 1.00 45.62 89 ARG A C 1
ATOM 694 O O . ARG A 1 89 ? -5.261 -0.521 14.457 1.00 45.62 89 ARG A O 1
ATOM 701 N N . ILE A 1 90 ? -7.222 0.027 15.397 1.00 47.66 90 ILE A N 1
ATOM 702 C CA . ILE A 1 90 ? -7.936 -1.187 15.010 1.00 47.66 90 ILE A CA 1
ATOM 703 C C . ILE A 1 90 ? -8.319 -0.920 13.560 1.00 47.66 90 ILE A C 1
ATOM 705 O O . ILE A 1 90 ? -9.429 -0.486 13.251 1.00 47.66 90 ILE A O 1
ATOM 709 N N . SER A 1 91 ? -7.323 -1.022 12.678 1.00 43.97 91 SER A N 1
ATOM 710 C CA . SER A 1 91 ? -7.562 -1.043 11.257 1.00 43.97 91 SER A CA 1
ATOM 711 C C . SER A 1 91 ? -8.568 -2.162 11.068 1.00 43.97 91 SER A C 1
ATOM 713 O O . SER A 1 91 ? -8.443 -3.257 11.614 1.00 43.97 91 SER A O 1
ATOM 715 N N . LYS A 1 92 ? -9.620 -1.868 10.321 1.00 45.44 92 LYS A N 1
ATOM 716 C CA . LYS A 1 92 ? -10.637 -2.837 9.921 1.00 45.44 92 LYS A CA 1
ATOM 717 C C . LYS A 1 92 ? -10.068 -3.902 8.967 1.00 45.44 92 LYS A C 1
ATOM 719 O O . LYS A 1 92 ? -10.810 -4.460 8.178 1.00 45.44 92 LYS A O 1
ATOM 724 N N . ILE A 1 93 ? -8.758 -4.120 9.011 1.00 48.94 93 ILE A N 1
ATOM 725 C CA . ILE A 1 93 ? -8.037 -5.158 8.316 1.00 48.94 93 ILE A CA 1
ATOM 726 C C . ILE A 1 93 ? -8.140 -6.349 9.262 1.00 48.94 93 ILE A C 1
ATOM 728 O O . ILE A 1 93 ? -7.485 -6.383 10.306 1.00 48.94 93 ILE A O 1
ATOM 732 N N . GLY A 1 94 ? -9.035 -7.289 8.960 1.00 52.78 94 GLY A N 1
ATOM 733 C CA . GLY A 1 94 ? -9.046 -8.556 9.689 1.00 52.78 94 GLY A CA 1
ATOM 734 C C . GLY A 1 94 ? -7.638 -9.156 9.654 1.00 52.78 94 GLY A C 1
ATOM 735 O O . GLY A 1 94 ? -6.927 -8.966 8.671 1.00 52.78 94 GLY A O 1
ATOM 736 N N . GLY A 1 95 ? -7.208 -9.870 10.700 1.00 58.31 95 GLY A N 1
ATOM 737 C CA . GLY A 1 95 ? -5.843 -10.425 10.756 1.00 58.31 95 GLY A CA 1
ATOM 738 C C . GLY A 1 95 ? -5.436 -11.206 9.494 1.00 58.31 95 GLY A C 1
ATOM 739 O O . GLY A 1 95 ? -4.267 -11.201 9.137 1.00 58.31 95 GLY A O 1
ATOM 740 N N . ILE A 1 96 ? -6.419 -11.775 8.788 1.00 56.62 96 ILE A N 1
ATOM 741 C CA . ILE A 1 96 ? -6.277 -12.483 7.509 1.00 56.62 96 ILE A CA 1
ATOM 742 C C . ILE A 1 96 ? -5.971 -11.525 6.336 1.00 56.62 96 ILE A C 1
ATOM 744 O O . ILE A 1 96 ? -5.070 -11.779 5.547 1.00 56.62 96 ILE A O 1
ATOM 748 N N . GLU A 1 97 ? -6.653 -10.380 6.237 1.00 56.88 97 GLU A N 1
ATOM 749 C CA . GLU A 1 97 ? -6.377 -9.387 5.184 1.00 56.88 97 GLU A CA 1
ATOM 750 C C . GLU A 1 97 ? -5.020 -8.700 5.399 1.00 56.88 97 GLU A C 1
ATOM 752 O O . GLU A 1 97 ? -4.349 -8.316 4.444 1.00 56.88 97 GLU A O 1
ATOM 757 N N . PHE A 1 98 ? -4.580 -8.569 6.655 1.00 64.00 98 PHE A N 1
ATOM 758 C CA . PHE A 1 98 ? -3.261 -8.020 6.967 1.00 64.00 98 PHE A CA 1
ATOM 759 C C . PHE A 1 98 ? -2.161 -8.985 6.536 1.00 64.00 98 PHE A C 1
ATOM 761 O O . PHE A 1 98 ? -1.181 -8.556 5.930 1.00 64.00 98 PHE A O 1
ATOM 768 N N . THR A 1 99 ? -2.325 -10.282 6.818 1.00 68.19 99 THR A N 1
ATOM 769 C CA . THR A 1 99 ? -1.370 -11.300 6.370 1.00 68.19 99 THR A CA 1
ATOM 770 C C . THR A 1 99 ? -1.280 -11.356 4.855 1.00 68.19 99 THR A C 1
ATOM 772 O O . THR A 1 99 ? -0.169 -11.427 4.341 1.00 68.19 99 THR A O 1
ATOM 775 N N . ASP A 1 100 ? -2.403 -11.222 4.146 1.00 69.31 100 ASP A N 1
ATOM 776 C CA . ASP A 1 100 ? -2.414 -11.219 2.682 1.00 69.31 100 ASP A CA 1
ATOM 777 C C . ASP A 1 100 ? -1.679 -9.997 2.112 1.00 69.31 100 ASP A C 1
ATOM 779 O O . ASP A 1 100 ? -0.869 -10.134 1.194 1.00 69.31 100 ASP A O 1
ATOM 783 N N . ILE A 1 101 ? -1.883 -8.807 2.692 1.00 72.69 101 ILE A N 1
ATOM 784 C CA . ILE A 1 101 ? -1.161 -7.591 2.286 1.00 72.69 101 ILE A CA 1
ATOM 785 C C . ILE A 1 101 ? 0.342 -7.733 2.546 1.00 72.69 101 ILE A C 1
ATOM 787 O O . ILE A 1 101 ? 1.148 -7.445 1.661 1.00 72.69 101 ILE A O 1
ATOM 791 N N . VAL A 1 102 ? 0.728 -8.187 3.742 1.00 77.56 102 VAL A N 1
ATOM 792 C CA . VAL A 1 102 ? 2.140 -8.357 4.118 1.00 77.56 102 VAL A CA 1
ATOM 793 C C . VAL A 1 102 ? 2.810 -9.413 3.249 1.00 77.56 102 VAL A C 1
ATOM 795 O O . VAL A 1 102 ? 3.937 -9.211 2.806 1.00 77.56 102 VAL A O 1
ATOM 798 N N . GLN A 1 103 ? 2.126 -10.520 2.967 1.00 74.94 103 GLN A N 1
ATOM 799 C CA . GLN A 1 103 ? 2.632 -11.560 2.081 1.00 74.94 103 GLN A CA 1
ATOM 800 C C . GLN A 1 103 ? 2.780 -11.047 0.645 1.00 74.94 103 GLN A C 1
ATOM 802 O O . GLN A 1 103 ? 3.796 -11.330 0.010 1.00 74.94 103 GLN A O 1
ATOM 807 N N . GLY A 1 104 ? 1.822 -10.250 0.160 1.00 74.94 104 GLY A N 1
ATOM 808 C CA . GLY A 1 104 ? 1.902 -9.569 -1.130 1.00 74.94 104 GLY A CA 1
ATOM 809 C C . GLY A 1 104 ? 3.149 -8.692 -1.223 1.00 74.94 104 GLY A C 1
ATOM 810 O O . GLY A 1 104 ? 3.991 -8.929 -2.088 1.00 74.94 104 GLY A O 1
ATOM 811 N N . GLN A 1 105 ? 3.335 -7.774 -0.271 1.00 74.88 105 GLN A N 1
ATOM 812 C CA . GLN A 1 105 ? 4.506 -6.891 -0.226 1.00 74.88 105 GLN A CA 1
ATOM 813 C C . GLN A 1 105 ? 5.826 -7.654 -0.054 1.00 74.88 105 GLN A C 1
ATOM 815 O O . GLN A 1 105 ? 6.818 -7.330 -0.702 1.00 74.88 105 GLN A O 1
ATOM 820 N N . ALA A 1 106 ? 5.857 -8.694 0.781 1.00 76.50 106 ALA A N 1
ATOM 821 C CA . ALA A 1 106 ? 7.046 -9.522 0.964 1.00 76.50 106 ALA A CA 1
ATOM 822 C C . ALA A 1 106 ? 7.419 -10.273 -0.323 1.00 76.50 106 ALA A C 1
ATOM 824 O O . ALA A 1 106 ? 8.593 -10.312 -0.686 1.00 76.50 106 ALA A O 1
ATOM 825 N N . SER A 1 107 ? 6.432 -10.826 -1.036 1.00 78.19 107 SER A N 1
ATOM 826 C CA . SER A 1 107 ? 6.660 -11.472 -2.335 1.00 78.19 107 SER A CA 1
ATOM 827 C C . SER A 1 107 ? 7.132 -10.468 -3.384 1.00 78.19 107 SER A C 1
ATOM 829 O O . SER A 1 107 ? 8.067 -10.739 -4.135 1.00 78.19 107 SER A O 1
ATOM 831 N N . GLU A 1 108 ? 6.535 -9.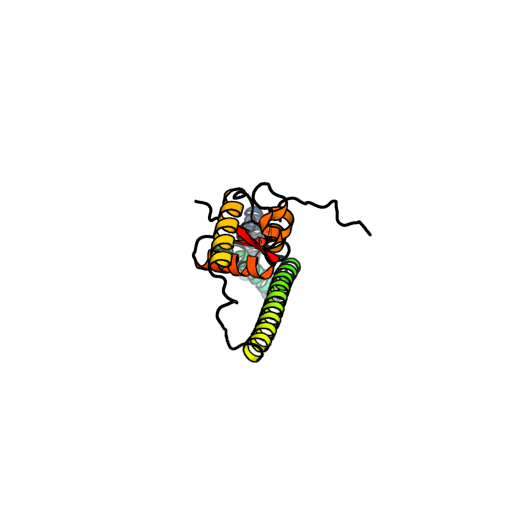276 -3.366 1.00 77.75 108 GLU A N 1
ATOM 832 C CA . GLU A 1 108 ? 6.848 -8.176 -4.256 1.00 77.75 108 GLU A CA 1
ATOM 833 C C . GLU A 1 108 ? 8.314 -7.731 -4.060 1.00 77.75 108 GLU A C 1
ATOM 835 O O . GLU A 1 108 ? 9.041 -7.546 -5.040 1.00 77.75 108 GLU A O 1
ATOM 840 N N . HIS A 1 109 ? 8.782 -7.620 -2.815 1.00 79.44 109 HIS A N 1
ATOM 841 C CA . HIS A 1 109 ? 10.176 -7.296 -2.494 1.00 79.44 109 HIS A CA 1
ATOM 842 C C . HIS A 1 109 ? 11.157 -8.447 -2.752 1.00 79.44 109 HIS A C 1
ATOM 844 O O . HIS A 1 109 ? 12.298 -8.194 -3.132 1.00 79.44 109 HIS A O 1
ATOM 850 N N . ALA A 1 110 ? 10.737 -9.701 -2.583 1.00 81.06 110 ALA A N 1
ATOM 851 C CA . ALA A 1 110 ? 11.577 -10.856 -2.895 1.00 81.06 110 ALA A CA 1
ATOM 852 C C . ALA A 1 110 ? 11.880 -10.953 -4.402 1.00 81.06 110 ALA A C 1
ATOM 854 O O . ALA A 1 110 ? 13.023 -11.204 -4.780 1.00 81.06 110 ALA A O 1
ATOM 855 N N . GLU A 1 111 ? 10.887 -10.690 -5.262 1.00 79.88 111 GLU A N 1
ATOM 856 C CA . GLU A 1 111 ? 11.079 -10.622 -6.722 1.00 79.88 111 GLU A CA 1
ATOM 857 C C . GLU A 1 111 ? 12.078 -9.516 -7.105 1.00 79.88 111 GLU A C 1
ATOM 859 O O . GLU A 1 111 ? 12.917 -9.692 -7.987 1.00 79.88 111 GLU A O 1
ATOM 864 N N . GLU A 1 112 ? 12.018 -8.378 -6.411 1.00 76.44 112 GLU A N 1
ATOM 865 C CA . GLU A 1 112 ? 12.916 -7.245 -6.638 1.00 76.44 112 GLU A CA 1
ATOM 866 C C . GLU A 1 112 ? 14.362 -7.557 -6.243 1.00 76.44 112 GLU A C 1
ATOM 868 O O . GLU A 1 112 ? 15.277 -7.247 -7.006 1.00 76.44 112 GLU A O 1
ATOM 873 N N . LEU A 1 113 ? 14.569 -8.207 -5.094 1.00 80.44 113 LEU A N 1
ATOM 874 C CA . LEU A 1 113 ? 15.895 -8.646 -4.657 1.00 80.44 113 LEU A CA 1
ATOM 875 C C . LEU A 1 113 ? 16.499 -9.651 -5.638 1.00 80.44 113 LEU A C 1
ATOM 877 O O . LEU A 1 113 ? 17.622 -9.440 -6.086 1.00 80.44 113 LEU A O 1
ATOM 881 N N . SER A 1 114 ? 15.730 -10.664 -6.043 1.00 80.06 114 SER A N 1
ATOM 882 C CA . SER A 1 114 ? 16.183 -11.659 -7.022 1.00 80.06 114 SER A CA 1
ATOM 883 C C . SER A 1 114 ? 16.589 -11.012 -8.348 1.00 80.06 114 SER A C 1
ATOM 885 O O . SER A 1 114 ? 17.630 -11.344 -8.900 1.00 80.06 114 SER A O 1
ATOM 887 N N . TYR A 1 115 ? 15.815 -10.045 -8.849 1.00 77.50 115 TYR A N 1
ATOM 888 C CA . TYR A 1 115 ? 16.174 -9.342 -10.081 1.00 77.50 115 TYR A CA 1
ATOM 889 C C . TYR A 1 115 ? 17.440 -8.486 -9.933 1.00 77.50 115 TYR A C 1
ATOM 891 O O . TYR A 1 115 ? 18.253 -8.406 -10.856 1.00 77.50 115 TYR A O 1
ATOM 899 N N . LEU A 1 116 ? 17.599 -7.795 -8.801 1.00 77.75 116 LEU A N 1
ATOM 900 C CA . LEU A 1 116 ? 18.796 -6.995 -8.550 1.00 77.75 116 LEU A CA 1
ATOM 901 C C . LEU A 1 116 ? 20.037 -7.883 -8.437 1.00 77.75 116 LEU A C 1
ATOM 903 O O . LEU A 1 116 ? 21.074 -7.513 -8.981 1.00 77.75 116 LEU A O 1
ATOM 907 N N . GLU A 1 117 ? 19.919 -9.047 -7.801 1.00 80.06 117 GLU A N 1
ATOM 908 C CA . GLU A 1 117 ? 20.973 -10.063 -7.741 1.00 80.06 117 GLU A CA 1
ATOM 909 C C . GLU A 1 117 ? 21.359 -10.549 -9.144 1.00 80.06 117 GLU A C 1
ATOM 911 O O . GLU A 1 117 ? 22.524 -10.410 -9.519 1.00 80.06 117 GLU A O 1
ATOM 916 N N . ASP A 1 118 ? 20.393 -10.976 -9.967 1.00 78.94 118 ASP A N 1
ATOM 917 C CA . ASP A 1 118 ? 20.634 -11.394 -11.360 1.00 78.94 118 ASP A CA 1
ATOM 918 C C . ASP A 1 118 ? 21.314 -10.283 -12.176 1.00 78.94 118 ASP A C 1
ATOM 920 O O . ASP A 1 118 ? 22.192 -10.520 -13.015 1.00 78.94 118 ASP A O 1
ATOM 924 N N . ARG A 1 119 ? 20.912 -9.027 -11.944 1.00 77.12 119 ARG A N 1
ATOM 925 C CA . ARG A 1 119 ? 21.483 -7.878 -12.646 1.00 77.12 119 ARG A CA 1
ATOM 926 C C . ARG A 1 119 ? 22.908 -7.594 -12.198 1.00 77.12 119 ARG A C 1
ATOM 928 O O . ARG A 1 119 ? 23.722 -7.231 -13.046 1.00 77.12 119 ARG A O 1
ATOM 935 N N . ILE A 1 120 ? 23.204 -7.736 -10.909 1.00 81.00 120 ILE A N 1
ATOM 936 C CA . ILE A 1 120 ? 24.559 -7.610 -10.369 1.00 81.00 120 ILE A CA 1
ATOM 937 C C . ILE A 1 120 ? 25.434 -8.727 -10.930 1.00 81.00 120 ILE A C 1
ATOM 939 O O . ILE A 1 120 ? 26.499 -8.420 -11.447 1.00 81.00 120 ILE A O 1
ATOM 943 N N . GLU A 1 121 ? 24.978 -9.979 -10.947 1.00 82.25 121 GLU A N 1
ATOM 944 C CA . GLU A 1 121 ? 25.738 -11.103 -11.511 1.00 82.25 121 GLU A CA 1
ATOM 945 C C . GLU A 1 121 ? 26.020 -10.908 -13.011 1.00 82.25 121 GLU A C 1
ATOM 947 O O . GLU A 1 121 ? 27.149 -11.087 -13.484 1.00 82.25 121 GLU A O 1
ATOM 952 N N . TYR A 1 122 ? 25.020 -10.452 -13.771 1.00 76.94 122 TYR A N 1
ATOM 953 C CA . TYR A 1 122 ? 25.194 -10.087 -15.176 1.00 76.94 122 TYR A CA 1
ATOM 954 C C . TYR A 1 122 ? 26.202 -8.947 -15.357 1.00 76.94 122 TYR A C 1
ATOM 956 O O . TYR A 1 122 ? 27.030 -8.985 -16.271 1.00 76.94 122 TYR A O 1
ATOM 964 N N . LEU A 1 123 ? 26.141 -7.926 -14.497 1.00 7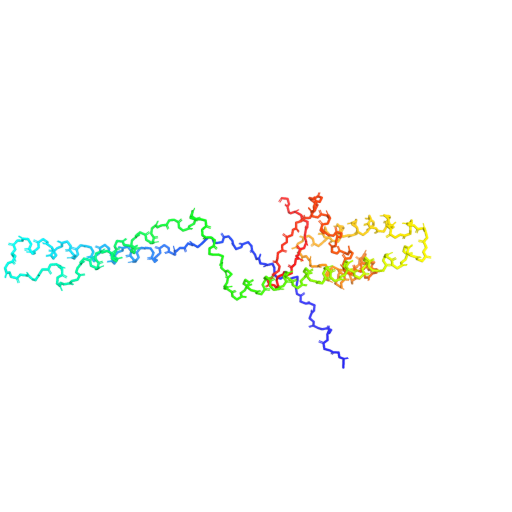1.94 123 LEU A N 1
ATOM 965 C CA . LEU A 1 123 ? 27.073 -6.801 -14.509 1.00 71.94 123 LEU A CA 1
ATOM 966 C C . LEU A 1 123 ? 28.485 -7.249 -14.147 1.00 71.94 123 LEU A C 1
ATOM 968 O O . LEU A 1 123 ? 29.418 -6.882 -14.847 1.00 71.94 123 LEU A O 1
ATOM 972 N N . GLU A 1 124 ? 28.654 -8.070 -13.118 1.00 76.81 124 GLU A N 1
ATOM 973 C CA . GLU A 1 124 ? 29.944 -8.636 -12.732 1.00 76.81 124 GLU A CA 1
ATOM 974 C C . GLU A 1 124 ? 30.543 -9.475 -13.860 1.00 76.81 124 GLU A C 1
ATOM 976 O O . GLU A 1 124 ? 31.738 -9.372 -14.135 1.00 76.81 124 GLU A O 1
ATOM 981 N N . THR A 1 125 ? 29.719 -10.262 -14.553 1.00 79.31 125 THR A N 1
ATOM 982 C CA . THR A 1 125 ? 30.148 -11.052 -15.714 1.00 79.31 125 THR A CA 1
ATOM 983 C C . THR A 1 125 ? 30.567 -10.140 -16.865 1.00 79.31 125 THR A C 1
ATOM 985 O O . THR A 1 125 ? 31.661 -10.291 -17.401 1.00 79.31 125 THR A O 1
ATOM 988 N N . LYS A 1 126 ? 29.769 -9.117 -17.193 1.00 71.38 126 LYS A N 1
ATOM 989 C CA . LYS A 1 126 ? 30.109 -8.157 -18.253 1.00 71.38 126 LYS A CA 1
ATOM 990 C C . LYS A 1 126 ? 31.319 -7.286 -17.941 1.00 71.38 126 LYS A C 1
ATOM 992 O O . LYS A 1 126 ? 32.078 -6.994 -18.854 1.00 71.38 126 LYS A O 1
ATOM 997 N N . VAL A 1 127 ? 31.501 -6.879 -16.687 1.00 72.56 127 VAL A N 1
ATOM 998 C CA . VAL A 1 127 ? 32.677 -6.121 -16.229 1.00 72.56 127 VAL A CA 1
ATOM 999 C C . VAL A 1 127 ? 33.929 -6.995 -16.288 1.00 72.56 127 VAL A C 1
ATOM 1001 O O . VAL A 1 127 ? 34.995 -6.511 -16.651 1.00 72.56 127 VAL A O 1
ATOM 1004 N N . LYS A 1 128 ? 33.812 -8.296 -15.986 1.00 71.56 128 LYS A N 1
ATOM 1005 C CA . LYS A 1 128 ? 34.906 -9.258 -16.191 1.00 71.56 128 LYS A CA 1
ATOM 1006 C C . LYS A 1 128 ? 35.222 -9.482 -17.675 1.00 71.56 128 LYS A C 1
ATOM 1008 O O . LYS A 1 128 ? 36.372 -9.765 -17.997 1.00 71.56 128 LYS A O 1
ATOM 1013 N N . GLU A 1 129 ? 34.228 -9.379 -18.558 1.00 72.19 129 GLU A N 1
ATOM 1014 C CA . GLU A 1 129 ? 34.371 -9.632 -19.999 1.00 72.19 129 GLU A CA 1
ATOM 1015 C C . GLU A 1 129 ? 34.740 -8.392 -20.837 1.00 72.19 129 GLU A C 1
ATOM 1017 O O . GLU A 1 129 ? 35.310 -8.554 -21.913 1.00 72.19 129 GLU A O 1
ATOM 1022 N N . ASN A 1 130 ? 34.450 -7.167 -20.382 1.00 62.88 130 ASN A N 1
ATOM 1023 C CA . ASN A 1 130 ? 34.738 -5.923 -21.103 1.00 62.88 130 ASN A CA 1
ATOM 1024 C C . ASN A 1 130 ? 34.996 -4.750 -20.138 1.00 62.88 130 ASN A C 1
ATOM 1026 O O . ASN A 1 130 ? 34.154 -4.419 -19.307 1.00 62.88 130 ASN A O 1
ATOM 1030 N N . ASP A 1 131 ? 36.118 -4.053 -20.337 1.00 57.19 131 ASP A N 1
ATOM 1031 C CA . ASP A 1 131 ? 36.563 -2.880 -19.557 1.00 57.19 131 ASP A CA 1
ATOM 1032 C C . ASP A 1 131 ? 35.763 -1.588 -19.879 1.00 57.19 131 ASP A C 1
ATOM 1034 O O . ASP A 1 131 ? 36.027 -0.508 -19.355 1.00 57.19 131 ASP A O 1
ATOM 1038 N N . GLU A 1 132 ? 34.749 -1.667 -20.751 1.00 57.78 132 GLU A N 1
ATOM 1039 C CA . GLU A 1 132 ? 33.895 -0.532 -21.115 1.00 57.78 132 GLU A CA 1
ATOM 1040 C C . GLU A 1 132 ? 32.603 -0.498 -20.287 1.00 57.78 132 GLU A C 1
ATOM 1042 O O . GLU A 1 132 ? 31.528 -0.947 -20.692 1.00 57.78 132 GLU A O 1
ATOM 1047 N N . LEU A 1 133 ? 32.702 0.147 -19.124 1.00 56.19 133 LEU A N 1
ATOM 1048 C CA . LEU A 1 133 ? 31.608 0.443 -18.189 1.00 56.19 133 LEU A CA 1
ATOM 1049 C C . LEU A 1 133 ? 30.496 1.360 -18.766 1.00 56.19 133 LEU A C 1
ATOM 1051 O O . LEU A 1 133 ? 29.534 1.686 -18.071 1.00 56.19 133 LEU A O 1
ATOM 1055 N N . ALA A 1 134 ? 30.615 1.811 -20.019 1.00 50.56 134 ALA A N 1
ATOM 1056 C CA . ALA A 1 134 ? 29.842 2.924 -20.577 1.00 50.56 134 ALA A CA 1
ATOM 1057 C C . ALA A 1 134 ? 28.497 2.541 -21.233 1.00 50.56 134 ALA A C 1
ATOM 1059 O O . ALA A 1 134 ? 27.709 3.428 -21.545 1.00 50.56 134 ALA A O 1
ATOM 1060 N N . VAL A 1 135 ? 28.199 1.252 -21.440 1.00 52.56 135 VAL A N 1
ATOM 1061 C CA . VAL A 1 135 ? 27.030 0.821 -22.249 1.00 52.56 135 VAL A CA 1
ATOM 1062 C C . VAL A 1 135 ? 25.770 0.520 -21.414 1.00 52.56 135 VAL A C 1
ATOM 1064 O O . VAL A 1 135 ? 24.691 0.313 -21.966 1.00 52.56 135 VAL A O 1
ATOM 1067 N N . LEU A 1 136 ? 25.857 0.471 -20.080 1.00 52.62 136 LEU A N 1
ATOM 1068 C CA . LEU A 1 136 ? 24.801 -0.153 -19.256 1.00 52.62 136 LEU A CA 1
ATOM 1069 C C . LEU A 1 136 ? 23.924 0.807 -18.453 1.00 52.62 136 LEU A C 1
ATOM 1071 O O . LEU A 1 136 ? 22.843 0.413 -18.012 1.00 52.62 136 LEU A O 1
ATOM 1075 N N . MET A 1 137 ? 24.323 2.069 -18.347 1.00 53.81 137 MET A N 1
ATOM 1076 C CA . MET A 1 137 ? 23.377 3.151 -18.131 1.00 53.81 137 MET A CA 1
ATOM 1077 C C . MET A 1 137 ? 23.181 3.780 -19.499 1.00 53.81 137 MET A C 1
ATOM 1079 O O . MET A 1 137 ? 24.082 4.437 -20.002 1.00 53.81 137 MET A O 1
ATOM 1083 N N . ASP A 1 138 ? 22.022 3.565 -20.107 1.00 62.38 138 ASP A N 1
ATOM 1084 C CA . ASP A 1 138 ? 21.557 4.413 -21.197 1.00 62.38 138 ASP A CA 1
ATOM 1085 C C . ASP A 1 138 ? 20.657 5.473 -20.535 1.00 62.38 138 ASP A C 1
ATOM 1087 O O . ASP A 1 138 ? 19.435 5.293 -20.495 1.00 62.38 138 ASP A O 1
ATOM 1091 N N . PRO A 1 139 ? 21.224 6.527 -19.892 1.00 63.09 139 PRO A N 1
ATOM 1092 C CA . PRO A 1 139 ? 20.439 7.579 -19.256 1.00 63.09 139 PRO A CA 1
ATOM 1093 C C . PRO A 1 139 ? 19.325 8.128 -20.163 1.00 63.09 139 PRO A C 1
ATOM 1095 O O . PRO A 1 139 ? 18.233 8.362 -19.639 1.00 63.09 139 PRO A O 1
ATOM 1098 N N . PRO A 1 140 ? 19.504 8.244 -21.500 1.00 74.00 140 PRO A N 1
ATOM 1099 C CA . PRO A 1 140 ? 18.414 8.555 -22.422 1.00 74.00 140 PRO A CA 1
ATOM 1100 C C . PRO A 1 140 ? 17.191 7.641 -22.280 1.00 74.00 140 PRO A C 1
ATOM 1102 O O . PRO A 1 140 ? 16.057 8.122 -22.278 1.00 74.00 140 PRO A O 1
ATOM 1105 N N . ARG A 1 141 ? 17.397 6.327 -22.130 1.00 80.62 141 ARG A N 1
ATOM 1106 C CA . ARG A 1 141 ? 16.319 5.332 -22.053 1.00 80.62 141 ARG A CA 1
ATOM 1107 C C . ARG A 1 141 ? 15.563 5.396 -20.728 1.00 80.62 141 ARG A C 1
ATOM 1109 O O . ARG A 1 141 ? 14.341 5.238 -20.732 1.00 80.62 141 ARG A O 1
ATOM 1116 N N . GLU A 1 142 ? 16.260 5.636 -19.615 1.00 79.44 142 GLU A N 1
ATOM 1117 C CA . GLU A 1 142 ? 15.622 5.802 -18.300 1.00 79.44 142 GLU A CA 1
ATOM 1118 C C . GLU A 1 142 ? 14.802 7.099 -18.240 1.00 79.44 142 GLU A C 1
ATOM 1120 O O . GLU A 1 142 ? 13.661 7.092 -17.775 1.00 79.44 142 GLU A O 1
ATOM 1125 N N . ILE A 1 143 ? 15.346 8.201 -18.763 1.00 85.81 143 ILE A N 1
ATOM 1126 C CA . ILE A 1 143 ? 14.646 9.492 -18.818 1.00 85.81 143 ILE A CA 1
ATOM 1127 C C . ILE A 1 143 ? 13.381 9.373 -19.678 1.00 85.81 143 ILE A C 1
ATOM 1129 O O . ILE A 1 143 ? 12.296 9.743 -19.226 1.00 85.81 143 ILE A O 1
ATOM 1133 N N . ALA A 1 144 ? 13.489 8.768 -20.866 1.00 89.12 144 ALA A N 1
ATOM 1134 C CA . ALA A 1 144 ? 12.345 8.544 -21.748 1.00 89.12 144 ALA A CA 1
ATOM 1135 C C . ALA A 1 144 ? 11.254 7.679 -21.091 1.00 89.12 144 ALA A C 1
ATOM 1137 O O . ALA A 1 144 ? 10.064 7.964 -21.239 1.00 89.12 144 ALA A O 1
ATOM 1138 N N . LEU A 1 145 ? 11.643 6.650 -20.327 1.00 91.50 145 LEU A N 1
ATOM 1139 C CA . LEU A 1 145 ? 10.696 5.822 -19.580 1.00 91.50 145 LEU A CA 1
ATOM 1140 C C . LEU A 1 145 ? 9.969 6.630 -18.501 1.00 91.50 145 LEU A C 1
ATOM 1142 O O . LEU A 1 145 ? 8.746 6.550 -18.406 1.00 91.50 145 LEU A O 1
ATOM 1146 N N . LYS A 1 146 ? 10.692 7.425 -17.705 1.00 91.44 146 LYS A N 1
ATOM 1147 C CA . LYS A 1 146 ? 10.083 8.263 -16.661 1.00 91.44 146 LYS A CA 1
ATOM 1148 C C . LYS A 1 146 ? 9.043 9.219 -17.245 1.00 91.44 146 LYS A C 1
ATOM 1150 O O . LYS A 1 146 ? 7.939 9.315 -16.713 1.00 91.44 146 LYS A O 1
ATOM 1155 N N . GLU A 1 147 ? 9.360 9.884 -18.353 1.00 92.38 147 GLU A N 1
ATOM 1156 C CA . GLU A 1 147 ? 8.414 10.774 -19.038 1.00 92.38 147 GLU A CA 1
ATOM 1157 C C . GLU A 1 147 ? 7.186 10.027 -19.567 1.00 92.38 147 GLU A C 1
ATOM 1159 O O . GLU A 1 147 ? 6.058 10.506 -19.430 1.00 92.38 147 GLU A O 1
ATOM 1164 N N . LEU A 1 148 ? 7.390 8.842 -20.146 1.00 93.50 148 LEU A N 1
ATOM 1165 C CA . LEU A 1 148 ? 6.312 7.994 -20.646 1.00 93.50 148 LEU A CA 1
ATOM 1166 C C . LEU A 1 148 ? 5.372 7.544 -19.517 1.00 93.50 148 LEU A C 1
ATOM 1168 O O . LEU A 1 148 ? 4.153 7.593 -19.682 1.00 93.50 148 LEU A O 1
ATOM 1172 N N . LEU A 1 149 ? 5.926 7.156 -18.365 1.00 94.19 149 LEU A N 1
ATOM 1173 C CA . LEU A 1 149 ? 5.165 6.753 -17.179 1.00 94.19 149 LEU A CA 1
ATOM 1174 C C . LEU A 1 149 ? 4.352 7.912 -16.600 1.00 94.19 149 LEU A C 1
ATOM 1176 O O . LEU A 1 149 ? 3.183 7.726 -16.267 1.00 94.19 149 LEU A O 1
ATOM 1180 N N . ILE A 1 150 ? 4.934 9.113 -16.528 1.00 94.00 150 ILE A N 1
ATOM 1181 C CA . ILE A 1 150 ? 4.211 10.311 -16.084 1.00 94.00 150 ILE A CA 1
ATOM 1182 C C . ILE A 1 150 ? 3.038 10.595 -17.026 1.00 94.00 150 ILE A C 1
ATOM 1184 O O . ILE A 1 150 ? 1.914 10.745 -16.554 1.00 94.00 150 ILE A O 1
ATOM 1188 N N . LYS A 1 151 ? 3.266 10.614 -18.346 1.00 93.50 151 LYS A N 1
ATOM 1189 C CA . LYS A 1 151 ? 2.198 10.850 -19.335 1.00 93.50 151 LYS A CA 1
ATOM 1190 C C . LYS A 1 151 ? 1.078 9.819 -19.221 1.00 93.50 151 LYS A C 1
ATOM 1192 O O . LYS A 1 151 ? -0.095 10.181 -19.267 1.00 93.50 151 LYS A O 1
ATOM 1197 N N . PHE A 1 152 ? 1.437 8.550 -19.033 1.00 94.12 152 PHE A N 1
ATOM 1198 C CA . PHE A 1 152 ? 0.476 7.470 -18.840 1.00 94.12 152 PHE A CA 1
ATOM 1199 C C . PHE A 1 152 ? -0.386 7.697 -17.592 1.00 94.12 152 PHE A C 1
ATOM 1201 O O . PHE A 1 152 ? -1.613 7.698 -17.679 1.00 94.12 152 PHE A O 1
ATOM 1208 N N . LEU A 1 153 ? 0.244 7.947 -16.442 1.00 92.56 153 LEU A N 1
ATOM 1209 C CA . LEU A 1 153 ? -0.463 8.146 -15.173 1.00 92.56 153 LEU A CA 1
ATOM 1210 C C . LEU A 1 153 ? -1.242 9.469 -15.126 1.00 92.56 153 LEU A C 1
ATOM 1212 O O . LEU A 1 153 ? -2.214 9.570 -14.388 1.00 92.56 153 LEU A O 1
ATOM 1216 N N . GLN A 1 154 ? -0.858 10.471 -15.919 1.00 91.81 154 GLN A N 1
ATOM 1217 C CA . GLN A 1 154 ? -1.634 11.701 -16.098 1.00 91.81 154 GLN A CA 1
ATOM 1218 C C . GLN A 1 154 ? -2.890 11.470 -16.938 1.00 91.81 154 GLN A C 1
ATOM 1220 O O . GLN A 1 154 ? -3.960 11.957 -16.580 1.00 91.81 154 GLN A O 1
ATOM 1225 N N . GLN A 1 155 ? -2.773 10.720 -18.038 1.00 91.44 155 GLN A N 1
ATOM 1226 C CA . GLN A 1 155 ? -3.906 10.406 -18.908 1.00 91.44 155 GLN A CA 1
ATOM 1227 C C . GLN A 1 155 ? -4.947 9.524 -18.207 1.00 91.44 155 GLN A C 1
ATOM 1229 O O . GLN A 1 155 ? -6.141 9.667 -18.457 1.00 91.44 155 GLN A O 1
ATOM 1234 N N . TYR A 1 156 ? -4.497 8.642 -17.316 1.00 89.56 156 TYR A N 1
ATOM 1235 C CA . TYR A 1 156 ? -5.342 7.733 -16.542 1.00 89.56 156 TYR A CA 1
ATOM 1236 C C . TYR A 1 156 ? -5.321 8.065 -15.043 1.00 89.56 156 TYR A C 1
ATOM 1238 O O . TYR A 1 156 ? -5.268 7.169 -14.205 1.00 89.56 156 TYR A O 1
ATOM 1246 N N . SER A 1 157 ? -5.350 9.357 -14.707 1.00 85.88 157 SER A N 1
ATOM 1247 C CA . SER A 1 157 ? -5.195 9.865 -13.334 1.00 85.88 157 SER A CA 1
ATOM 1248 C C . SER A 1 157 ? -6.316 9.465 -12.371 1.00 85.88 157 SER A C 1
ATOM 1250 O O . SER A 1 157 ? -6.121 9.503 -11.158 1.00 85.88 157 SER A O 1
ATOM 1252 N N . GLU A 1 158 ? -7.465 9.035 -12.893 1.00 84.00 158 GLU A N 1
ATOM 1253 C CA . GLU A 1 158 ? -8.578 8.506 -12.098 1.00 84.00 158 GLU A CA 1
ATOM 1254 C C . GLU A 1 158 ? -8.241 7.181 -11.396 1.00 84.00 158 GLU A C 1
ATOM 1256 O O . GLU A 1 158 ? -8.937 6.791 -10.456 1.00 84.00 158 GLU A O 1
ATOM 1261 N N . TRP A 1 159 ? -7.192 6.478 -11.836 1.00 85.81 159 TRP A N 1
ATOM 1262 C CA . TRP A 1 159 ? -6.855 5.139 -11.361 1.00 85.81 159 TRP A CA 1
ATOM 1263 C C . TRP A 1 159 ? -5.406 5.037 -10.888 1.00 85.81 159 TRP A C 1
ATOM 1265 O O . TRP A 1 159 ? -4.507 5.709 -11.391 1.00 85.81 159 TRP A O 1
ATOM 1275 N N . ALA A 1 160 ? -5.172 4.132 -9.938 1.00 88.31 160 ALA A N 1
ATOM 1276 C CA . ALA A 1 160 ? -3.836 3.726 -9.529 1.00 88.31 160 ALA A CA 1
ATOM 1277 C C . ALA A 1 160 ? -3.449 2.397 -10.193 1.00 88.31 160 ALA A C 1
ATOM 1279 O O . ALA A 1 160 ? -4.280 1.501 -10.372 1.00 88.31 160 ALA A O 1
ATOM 1280 N N . PHE A 1 161 ? -2.174 2.258 -10.557 1.00 90.44 161 PHE A N 1
ATOM 1281 C CA . PHE A 1 161 ? -1.699 1.108 -11.326 1.00 90.44 161 PHE A CA 1
ATOM 1282 C C . PHE A 1 161 ? -0.481 0.441 -10.698 1.00 90.44 161 PHE A C 1
ATOM 1284 O O . PHE A 1 161 ? 0.442 1.116 -10.249 1.00 90.44 161 PHE A O 1
ATOM 1291 N N . SER A 1 162 ? -0.446 -0.891 -10.738 1.00 90.19 162 SER A N 1
ATOM 1292 C CA . SER A 1 162 ? 0.752 -1.677 -10.440 1.00 90.19 162 SER A CA 1
ATOM 1293 C C . SER A 1 162 ? 1.726 -1.677 -11.634 1.00 90.19 162 SER A C 1
ATOM 1295 O O . SER A 1 162 ? 1.286 -1.548 -12.784 1.00 90.19 162 SER A O 1
ATOM 1297 N N . PRO A 1 163 ? 3.042 -1.869 -11.417 1.00 90.25 163 PRO A N 1
ATOM 1298 C CA . PRO A 1 163 ? 4.034 -1.911 -12.499 1.00 90.25 163 PRO A CA 1
ATOM 1299 C C . PRO A 1 163 ? 3.717 -2.975 -13.563 1.00 90.25 163 PRO A C 1
ATOM 1301 O O . PRO A 1 163 ? 3.800 -2.709 -14.765 1.00 90.25 163 PRO A O 1
ATOM 1304 N N . ALA A 1 164 ? 3.264 -4.159 -13.135 1.00 87.25 164 ALA A N 1
ATOM 1305 C CA . ALA A 1 164 ? 2.830 -5.238 -14.022 1.00 87.25 164 ALA A CA 1
ATOM 1306 C C . ALA A 1 164 ? 1.675 -4.797 -14.927 1.00 87.25 164 ALA A C 1
ATOM 1308 O O . ALA A 1 164 ? 1.672 -5.057 -16.135 1.00 87.25 164 ALA A O 1
ATOM 1309 N N . ARG A 1 165 ? 0.709 -4.072 -14.360 1.00 86.94 165 ARG A N 1
ATOM 1310 C CA . ARG A 1 165 ? -0.458 -3.588 -15.092 1.00 86.94 165 ARG A CA 1
ATOM 1311 C C . ARG A 1 165 ? -0.100 -2.470 -16.063 1.00 86.94 165 ARG A C 1
ATOM 1313 O O . ARG A 1 165 ? -0.586 -2.489 -17.192 1.00 86.94 165 ARG A O 1
ATOM 1320 N N . ILE A 1 166 ? 0.793 -1.558 -15.682 1.00 91.56 166 ILE A N 1
ATOM 1321 C CA . ILE A 1 166 ? 1.337 -0.537 -16.591 1.00 91.56 166 ILE A CA 1
ATOM 1322 C C . ILE A 1 166 ? 1.977 -1.210 -17.811 1.00 91.56 166 ILE A C 1
ATOM 1324 O O . ILE A 1 166 ? 1.693 -0.834 -18.946 1.00 91.56 166 ILE A O 1
ATOM 1328 N N . ARG A 1 167 ? 2.763 -2.271 -17.607 1.00 91.25 167 ARG A N 1
ATOM 1329 C CA . ARG A 1 167 ? 3.392 -3.006 -18.710 1.00 91.25 167 ARG A CA 1
ATOM 1330 C C . ARG A 1 167 ? 2.377 -3.719 -19.605 1.00 91.25 167 ARG A C 1
ATOM 1332 O O . ARG A 1 167 ? 2.425 -3.571 -20.822 1.00 91.25 167 ARG A O 1
ATOM 1339 N N . VAL A 1 168 ? 1.469 -4.510 -19.032 1.00 88.88 168 VAL A N 1
ATOM 1340 C CA . VAL A 1 168 ? 0.582 -5.405 -19.805 1.00 88.88 168 VAL A CA 1
ATOM 1341 C C . VAL A 1 168 ? -0.645 -4.684 -20.357 1.00 88.88 168 VAL A C 1
ATOM 1343 O O . VAL A 1 168 ? -1.002 -4.865 -21.519 1.00 88.88 168 VAL A O 1
ATOM 1346 N N . TRP A 1 169 ? -1.323 -3.894 -19.527 1.00 90.06 169 TRP A N 1
ATOM 1347 C CA . TRP A 1 169 ? -2.518 -3.155 -19.933 1.00 90.06 169 TRP A CA 1
ATOM 1348 C C . TRP A 1 169 ? -2.149 -1.823 -20.580 1.00 90.06 169 TRP A C 1
ATOM 1350 O O . TRP A 1 169 ? -2.729 -1.470 -21.607 1.00 90.06 169 TRP A O 1
ATOM 1360 N N . GLY A 1 170 ? -1.159 -1.114 -20.027 1.00 88.25 170 GLY A N 1
ATOM 1361 C CA . GLY A 1 170 ? -0.715 0.167 -20.574 1.00 88.25 170 GLY A CA 1
ATOM 1362 C C . GLY A 1 170 ? -0.143 0.038 -21.984 1.00 88.25 170 GLY A C 1
ATOM 1363 O O . GLY A 1 170 ? -0.466 0.858 -22.834 1.00 88.25 170 GLY A O 1
ATOM 1364 N N . SER A 1 171 ? 0.580 -1.043 -22.297 1.00 89.94 171 SER A N 1
ATOM 1365 C CA . SER A 1 171 ? 1.083 -1.284 -23.664 1.00 89.94 171 SER A CA 1
ATOM 1366 C C . SER A 1 171 ? 0.004 -1.524 -24.721 1.00 89.94 171 SER A C 1
ATOM 1368 O O . SER A 1 171 ? 0.272 -1.406 -25.915 1.00 89.94 171 SER A O 1
ATOM 1370 N N . LYS A 1 172 ? -1.227 -1.832 -24.311 1.00 89.56 172 LYS A N 1
ATOM 1371 C CA . LYS A 1 172 ? -2.365 -1.971 -25.228 1.00 89.56 172 LYS A CA 1
ATOM 1372 C C . LYS A 1 172 ? -3.065 -0.639 -25.498 1.00 89.56 172 LYS A C 1
ATOM 1374 O O . LYS A 1 172 ? -3.891 -0.570 -26.403 1.00 89.56 172 LYS A O 1
ATOM 1379 N N . GLN A 1 173 ? -2.751 0.406 -24.729 1.00 89.25 173 GLN A N 1
ATOM 1380 C CA . GLN A 1 173 ? -3.338 1.731 -24.901 1.00 89.25 173 GLN A CA 1
ATOM 1381 C C . GLN A 1 173 ? -2.657 2.496 -26.039 1.00 89.25 173 GLN A C 1
ATOM 1383 O O . GLN A 1 173 ? -1.441 2.410 -26.243 1.00 89.25 173 GLN A O 1
ATOM 1388 N N . GLN A 1 174 ? -3.445 3.279 -26.778 1.00 88.19 174 GLN A N 1
ATOM 1389 C CA . GLN A 1 174 ? -2.937 4.091 -27.880 1.00 88.19 174 GLN A CA 1
ATOM 1390 C C . GLN A 1 174 ? -1.873 5.077 -27.370 1.00 88.19 174 GLN A C 1
ATOM 1392 O O . GLN A 1 174 ? -2.105 5.799 -26.407 1.00 88.19 174 GLN A O 1
ATOM 1397 N N . GLY A 1 175 ? -0.703 5.096 -28.015 1.00 88.19 175 GLY A N 1
ATOM 1398 C CA . GLY A 1 175 ? 0.420 5.963 -27.633 1.00 88.19 175 GLY A CA 1
ATOM 1399 C C . GLY A 1 175 ? 1.363 5.396 -26.562 1.00 88.19 175 GLY A C 1
ATOM 1400 O O . GLY A 1 175 ? 2.397 6.005 -26.307 1.00 88.19 175 GLY A O 1
ATOM 1401 N N . PHE A 1 176 ? 1.065 4.223 -25.986 1.00 92.25 176 PHE A N 1
ATOM 1402 C CA . PHE A 1 176 ? 1.852 3.626 -24.894 1.00 92.25 176 PHE A CA 1
ATOM 1403 C C . PHE A 1 176 ? 2.380 2.217 -25.195 1.00 92.25 176 PHE A C 1
ATOM 1405 O O . PHE A 1 176 ? 2.895 1.540 -24.308 1.00 92.25 176 PHE A O 1
ATOM 1412 N N . SER A 1 177 ? 2.317 1.778 -26.453 1.00 90.31 177 SER A N 1
ATOM 1413 C CA . SER A 1 177 ? 2.803 0.466 -26.911 1.00 90.31 177 SER A CA 1
ATOM 1414 C C . SER A 1 177 ? 4.272 0.194 -26.580 1.00 90.31 177 SER A C 1
ATOM 1416 O O . SER A 1 177 ? 4.650 -0.951 -26.325 1.00 90.31 177 SER A O 1
ATOM 1418 N N . SER A 1 178 ? 5.087 1.245 -26.482 1.00 88.75 178 SER A N 1
ATOM 1419 C CA . SER A 1 178 ? 6.480 1.170 -26.040 1.00 88.75 178 SER A CA 1
ATOM 1420 C C . SER A 1 178 ? 6.648 0.650 -24.608 1.00 88.75 178 SER A C 1
ATOM 1422 O O . SER A 1 178 ? 7.708 0.115 -24.310 1.00 88.75 178 SER A O 1
ATOM 1424 N N . LEU A 1 179 ? 5.629 0.695 -23.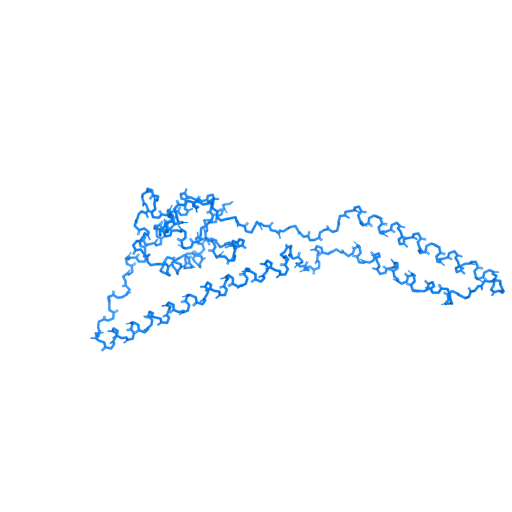739 1.00 89.44 179 LEU A N 1
ATOM 1425 C CA . LEU A 1 179 ? 5.706 0.131 -22.381 1.00 89.44 179 LEU A CA 1
ATOM 1426 C C . LEU A 1 179 ? 5.990 -1.381 -22.370 1.00 89.44 179 LEU A C 1
ATOM 1428 O O . LEU A 1 179 ? 6.580 -1.878 -21.413 1.00 89.44 179 LEU A O 1
ATOM 1432 N N . ALA A 1 180 ? 5.628 -2.115 -23.429 1.00 89.12 180 ALA A N 1
ATOM 1433 C CA . ALA A 1 180 ? 5.903 -3.551 -23.524 1.00 89.12 180 ALA A CA 1
ATOM 1434 C C . ALA A 1 180 ? 7.402 -3.875 -23.656 1.00 89.12 180 ALA A C 1
ATOM 1436 O O . ALA A 1 180 ? 7.822 -4.962 -23.253 1.00 89.12 180 ALA A O 1
ATOM 1437 N N . SER A 1 181 ? 8.200 -2.950 -24.208 1.00 87.38 181 SER A N 1
ATOM 1438 C CA . SER A 1 181 ? 9.637 -3.143 -24.455 1.00 87.38 181 SER A CA 1
ATOM 1439 C C . SER A 1 181 ? 10.508 -2.896 -23.220 1.00 87.38 181 SER A C 1
ATOM 1441 O O . SER A 1 181 ? 11.713 -3.158 -23.247 1.00 87.38 181 SER A O 1
ATOM 1443 N N . TYR A 1 182 ? 9.912 -2.395 -22.137 1.00 86.88 182 TYR A N 1
ATOM 1444 C CA . TYR A 1 182 ? 10.585 -2.215 -20.860 1.00 86.88 182 TYR A CA 1
ATOM 1445 C C . TYR A 1 182 ? 10.359 -3.426 -19.959 1.00 86.88 182 TYR A C 1
ATOM 1447 O O . TYR A 1 182 ? 9.273 -4.011 -19.895 1.00 86.88 182 TYR A O 1
ATOM 1455 N N . GLU A 1 183 ? 11.415 -3.804 -19.251 1.00 84.38 183 GLU A N 1
ATOM 1456 C CA . GLU A 1 183 ? 11.364 -4.877 -18.270 1.00 84.38 183 GLU A CA 1
ATOM 1457 C C . GLU A 1 183 ? 10.541 -4.433 -17.055 1.00 84.38 183 GLU A C 1
ATOM 1459 O O . GLU A 1 183 ? 10.585 -3.273 -16.636 1.00 84.38 183 GLU A O 1
ATOM 1464 N N . HIS A 1 184 ? 9.779 -5.368 -16.484 1.00 84.25 184 HIS A N 1
ATOM 1465 C CA . HIS A 1 184 ? 8.924 -5.111 -15.323 1.00 84.25 184 HIS A CA 1
ATOM 1466 C C . HIS A 1 184 ? 9.681 -4.440 -14.151 1.00 84.25 184 HIS A C 1
ATOM 1468 O O . HIS A 1 184 ? 9.196 -3.421 -13.645 1.00 84.25 184 HIS A O 1
ATOM 1474 N N . PRO A 1 185 ? 10.897 -4.886 -13.783 1.00 82.69 185 PRO A N 1
ATOM 1475 C CA . PRO A 1 185 ? 11.659 -4.271 -12.693 1.00 82.69 185 PRO A CA 1
ATOM 1476 C C . PRO A 1 185 ? 12.173 -2.859 -13.015 1.00 82.69 185 PRO A C 1
ATOM 1478 O O . PRO A 1 185 ? 12.274 -2.003 -12.133 1.00 82.69 185 PRO A O 1
ATOM 1481 N N . LEU A 1 186 ? 12.450 -2.565 -14.290 1.00 84.50 186 LEU A N 1
ATOM 1482 C CA . LEU A 1 186 ? 12.869 -1.230 -14.722 1.00 84.50 186 LEU A CA 1
ATOM 1483 C C . LEU A 1 186 ? 11.715 -0.219 -14.638 1.00 84.50 186 LEU A C 1
ATOM 1485 O O . LEU A 1 186 ? 11.913 0.916 -14.202 1.00 84.50 186 LEU A O 1
ATOM 1489 N N . ILE A 1 187 ? 10.499 -0.637 -15.006 1.00 89.50 187 ILE A N 1
ATOM 1490 C CA . ILE A 1 187 ? 9.281 0.169 -14.826 1.00 89.50 187 ILE A CA 1
ATOM 1491 C C . ILE A 1 187 ? 9.091 0.487 -13.344 1.00 89.50 187 ILE A C 1
ATOM 1493 O O . ILE A 1 187 ? 8.895 1.641 -12.971 1.00 89.50 187 ILE A O 1
ATOM 1497 N N . ARG A 1 188 ? 9.203 -0.528 -12.491 1.00 87.81 188 ARG A N 1
ATOM 1498 C CA . ARG A 1 188 ? 9.010 -0.383 -11.052 1.00 87.81 188 ARG A CA 1
ATOM 1499 C C . ARG A 1 188 ? 10.031 0.527 -10.379 1.00 87.81 188 ARG A C 1
ATOM 1501 O O . ARG A 1 188 ? 9.635 1.458 -9.682 1.00 87.81 188 ARG A O 1
ATOM 1508 N N . SER A 1 189 ? 11.320 0.296 -10.608 1.00 85.38 189 SER A N 1
ATOM 1509 C CA . SER A 1 189 ? 12.381 1.148 -10.054 1.00 85.38 189 SER A CA 1
ATOM 1510 C C . SER A 1 189 ? 12.243 2.597 -10.535 1.00 85.38 189 SER A C 1
ATOM 1512 O O . SER A 1 189 ? 12.427 3.531 -9.756 1.00 85.38 189 SER A O 1
ATOM 1514 N N . SER A 1 190 ? 11.819 2.813 -11.786 1.00 89.38 190 SER A N 1
ATOM 1515 C CA . SER A 1 190 ? 11.516 4.155 -12.303 1.00 89.38 190 SER A CA 1
ATOM 1516 C C . SER A 1 190 ? 10.331 4.806 -11.582 1.00 89.38 190 SER A C 1
ATOM 1518 O O . SER A 1 190 ? 10.404 5.986 -11.244 1.00 89.38 190 SER A O 1
ATOM 1520 N N . LEU A 1 191 ? 9.266 4.053 -11.290 1.00 90.75 191 LEU A N 1
ATOM 1521 C CA . LEU A 1 191 ? 8.119 4.539 -10.513 1.00 90.75 191 LEU A CA 1
ATOM 1522 C C . LEU A 1 191 ? 8.507 4.882 -9.069 1.00 90.75 191 LEU A C 1
ATOM 1524 O O . LEU A 1 191 ? 8.133 5.944 -8.581 1.00 90.75 191 LEU A O 1
ATOM 1528 N N . GLN A 1 192 ? 9.302 4.043 -8.401 1.00 87.94 192 GLN A N 1
ATOM 1529 C CA . GLN A 1 192 ? 9.827 4.333 -7.059 1.00 87.94 192 GLN A CA 1
ATOM 1530 C C . GLN A 1 192 ? 10.691 5.602 -7.049 1.00 87.94 192 GLN A C 1
ATOM 1532 O O . GLN A 1 192 ? 10.530 6.446 -6.166 1.00 87.94 192 GLN A O 1
ATOM 1537 N N . LYS A 1 193 ? 11.556 5.793 -8.058 1.00 87.38 193 LYS A N 1
ATOM 1538 C CA . LYS A 1 193 ? 12.319 7.041 -8.219 1.00 87.38 193 LYS A CA 1
ATOM 1539 C C . LYS A 1 193 ? 11.378 8.240 -8.357 1.00 87.38 193 LYS A C 1
ATOM 1541 O O . LYS A 1 193 ? 11.551 9.225 -7.650 1.00 87.38 193 LYS A O 1
ATOM 1546 N N . LEU A 1 194 ? 10.336 8.143 -9.183 1.00 88.50 194 LEU A N 1
ATOM 1547 C CA . LEU A 1 194 ? 9.341 9.211 -9.345 1.00 88.50 194 LEU A CA 1
ATOM 1548 C C . LEU A 1 194 ? 8.555 9.515 -8.056 1.00 88.50 194 LEU A C 1
ATOM 1550 O O . LEU A 1 194 ? 8.211 10.673 -7.818 1.00 88.50 194 LEU A O 1
ATOM 1554 N N . VAL A 1 195 ? 8.312 8.514 -7.206 1.00 87.75 195 VAL A N 1
ATOM 1555 C CA . VAL A 1 195 ? 7.754 8.713 -5.856 1.00 87.75 195 VAL A CA 1
ATOM 1556 C C . VAL A 1 195 ? 8.749 9.459 -4.965 1.00 87.75 195 VAL A C 1
ATOM 1558 O O . VAL A 1 195 ? 8.372 10.432 -4.320 1.00 87.75 195 VAL A O 1
ATOM 1561 N N . SER A 1 196 ? 10.028 9.067 -4.964 1.00 83.88 196 SER A N 1
ATOM 1562 C CA . SER A 1 196 ? 11.071 9.765 -4.191 1.00 83.88 196 SER A CA 1
ATOM 1563 C C . SER A 1 196 ? 11.300 11.210 -4.657 1.00 83.88 196 SER A C 1
ATOM 1565 O O . SER A 1 196 ? 11.633 12.077 -3.856 1.00 83.88 196 SER A O 1
ATOM 1567 N N . GLU A 1 197 ? 11.059 11.481 -5.944 1.00 87.19 197 GLU A N 1
ATOM 1568 C CA . GLU A 1 197 ? 11.077 12.816 -6.553 1.00 87.19 197 GLU A CA 1
ATOM 1569 C C . GLU A 1 197 ? 9.798 13.631 -6.246 1.00 87.19 197 GLU A C 1
ATOM 1571 O O . GLU A 1 197 ? 9.678 14.768 -6.701 1.00 87.19 197 GLU A O 1
ATOM 1576 N N . GLY A 1 198 ? 8.825 13.070 -5.516 1.00 84.31 198 GLY A N 1
ATOM 1577 C CA . GLY A 1 198 ? 7.565 13.733 -5.157 1.00 84.31 198 GLY A CA 1
ATOM 1578 C C . GLY A 1 198 ? 6.570 13.896 -6.312 1.00 84.31 198 GLY A C 1
ATOM 1579 O O . GLY A 1 198 ? 5.613 14.656 -6.196 1.00 84.31 198 GLY A O 1
ATOM 1580 N N . LYS A 1 199 ? 6.784 13.207 -7.440 1.00 87.50 199 LYS A N 1
ATOM 1581 C CA . LYS A 1 199 ? 5.931 13.306 -8.639 1.00 87.50 199 LYS A CA 1
ATOM 1582 C C . LYS A 1 199 ? 4.765 12.321 -8.636 1.00 87.50 199 LYS A C 1
ATOM 1584 O O . LYS A 1 199 ? 3.819 12.518 -9.393 1.00 87.50 199 LYS A O 1
ATOM 1589 N N . LEU A 1 200 ? 4.853 11.258 -7.837 1.00 89.94 200 LEU A N 1
ATOM 1590 C CA . LEU A 1 200 ? 3.856 10.194 -7.716 1.00 89.94 200 LEU A CA 1
ATOM 1591 C C . LEU A 1 200 ? 3.566 9.889 -6.247 1.00 89.94 200 LEU A C 1
ATOM 1593 O O . LEU A 1 200 ? 4.429 10.050 -5.388 1.00 89.94 200 LEU A O 1
ATOM 1597 N N . GLU A 1 201 ? 2.375 9.365 -5.986 1.00 86.62 201 GLU A N 1
ATOM 1598 C CA . GLU A 1 201 ? 2.001 8.773 -4.704 1.00 86.62 201 GLU A CA 1
ATOM 1599 C C . GLU A 1 201 ? 1.813 7.263 -4.835 1.00 86.62 201 GLU A C 1
ATOM 1601 O O . GLU A 1 201 ? 1.407 6.761 -5.888 1.00 86.62 201 GLU A O 1
ATOM 1606 N N . THR A 1 202 ? 2.045 6.547 -3.734 1.00 87.00 202 THR A N 1
ATOM 1607 C CA . THR A 1 202 ? 1.764 5.115 -3.633 1.00 87.00 202 THR A CA 1
ATOM 1608 C C . THR A 1 202 ? 0.444 4.839 -2.916 1.00 87.00 202 THR A C 1
ATOM 1610 O O . THR A 1 202 ? 0.009 5.578 -2.026 1.00 87.00 202 THR A O 1
ATOM 1613 N N . ARG A 1 203 ? -0.211 3.749 -3.307 1.00 82.00 203 ARG A N 1
ATOM 1614 C CA . ARG A 1 203 ? -1.345 3.125 -2.617 1.00 82.00 203 ARG A CA 1
ATOM 1615 C C . ARG A 1 203 ? -1.109 1.621 -2.546 1.00 82.00 203 ARG A C 1
ATOM 1617 O O . ARG A 1 203 ? -0.245 1.095 -3.239 1.00 82.00 203 ARG A O 1
ATOM 1624 N N . VAL A 1 204 ? -1.871 0.938 -1.702 1.00 80.19 204 VAL A N 1
ATOM 1625 C CA . VAL A 1 204 ? -1.810 -0.520 -1.570 1.00 80.19 204 VAL A CA 1
ATOM 1626 C C . VAL A 1 204 ? -3.117 -1.094 -2.097 1.00 80.19 204 VAL A C 1
ATOM 1628 O O . VAL A 1 204 ? -4.200 -0.623 -1.733 1.00 80.19 204 VAL A O 1
ATOM 1631 N N . SER A 1 205 ? -3.026 -2.076 -2.990 1.00 77.94 205 SER A N 1
ATOM 1632 C CA . SER A 1 205 ? -4.204 -2.794 -3.473 1.00 77.94 205 SER A CA 1
ATOM 1633 C C . SER A 1 205 ? -4.723 -3.763 -2.415 1.00 77.94 205 SER A C 1
ATOM 1635 O O . SER A 1 205 ? -3.998 -4.148 -1.498 1.00 77.94 205 SER A O 1
ATOM 1637 N N . LYS A 1 206 ? -5.970 -4.230 -2.550 1.00 72.19 206 LYS A N 1
ATOM 1638 C CA . LYS A 1 206 ? -6.511 -5.286 -1.669 1.00 72.19 206 LYS A CA 1
ATOM 1639 C C . LYS A 1 206 ? -5.658 -6.561 -1.635 1.00 72.19 206 LYS A C 1
ATOM 1641 O O . LYS A 1 206 ? -5.747 -7.320 -0.681 1.00 72.19 206 LYS A O 1
ATOM 1646 N N . LYS A 1 207 ? -4.852 -6.799 -2.675 1.00 71.81 207 LYS A N 1
ATOM 1647 C CA . LYS A 1 207 ? -3.953 -7.956 -2.794 1.00 71.81 207 LYS A CA 1
ATOM 1648 C C . LYS A 1 207 ? -2.537 -7.674 -2.272 1.00 71.81 207 LYS A C 1
ATOM 1650 O O . LYS A 1 207 ? -1.664 -8.517 -2.425 1.00 71.81 207 LYS A O 1
ATOM 1655 N N . GLY A 1 208 ? -2.293 -6.492 -1.703 1.00 69.81 208 GLY A N 1
ATOM 1656 C CA . GLY A 1 208 ? -0.984 -6.092 -1.186 1.00 69.81 208 GLY A CA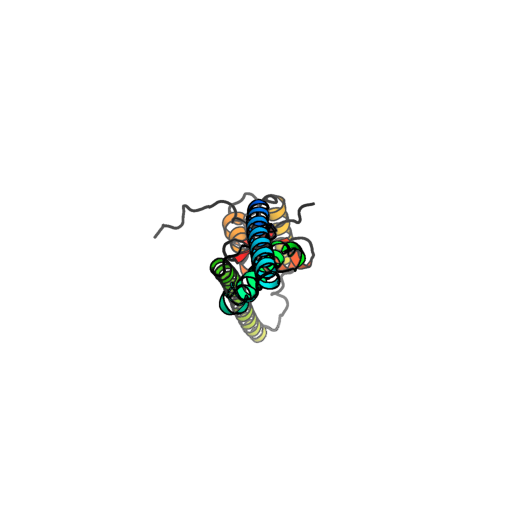 1
ATOM 1657 C C . GLY A 1 208 ? -0.021 -5.520 -2.225 1.00 69.81 208 GLY A C 1
ATOM 1658 O O . GLY A 1 208 ? 1.102 -5.192 -1.862 1.00 69.81 208 GLY A O 1
ATOM 1659 N N . ASN A 1 209 ? -0.437 -5.357 -3.485 1.00 79.00 209 ASN A N 1
ATOM 1660 C CA . ASN A 1 209 ? 0.431 -4.791 -4.518 1.00 79.00 209 ASN A CA 1
ATOM 1661 C C . ASN A 1 209 ? 0.614 -3.286 -4.313 1.00 79.00 209 ASN A C 1
ATOM 1663 O O . ASN A 1 209 ? -0.349 -2.570 -4.007 1.00 79.00 209 ASN A O 1
ATOM 1667 N N . THR A 1 210 ? 1.816 -2.793 -4.594 1.00 84.44 210 THR A N 1
ATOM 1668 C CA . THR A 1 210 ? 2.074 -1.355 -4.671 1.00 84.44 210 THR A CA 1
ATOM 1669 C C . THR A 1 210 ? 1.455 -0.768 -5.942 1.00 84.44 210 THR A C 1
ATOM 1671 O O . THR A 1 210 ? 1.765 -1.165 -7.067 1.00 84.44 210 THR A O 1
ATOM 1674 N N . LEU A 1 211 ? 0.566 0.206 -5.763 1.00 87.94 211 LEU A N 1
ATOM 1675 C CA . LEU A 1 211 ? -0.080 0.964 -6.829 1.00 87.94 211 LEU A CA 1
ATOM 1676 C C . LEU A 1 211 ? 0.484 2.383 -6.881 1.00 87.94 211 LEU A C 1
ATOM 1678 O O . LEU A 1 211 ? 0.762 2.977 -5.842 1.00 87.94 211 LEU A O 1
ATOM 1682 N N . TYR A 1 212 ? 0.597 2.941 -8.081 1.00 89.50 212 TYR A N 1
ATOM 1683 C CA . TYR A 1 212 ? 1.156 4.266 -8.333 1.00 89.50 212 TYR A CA 1
ATOM 1684 C C . TYR A 1 212 ? 0.129 5.158 -9.026 1.00 89.50 212 TYR A C 1
ATOM 1686 O O . TYR A 1 212 ? -0.577 4.702 -9.931 1.00 89.50 212 TYR A O 1
ATOM 1694 N N . ARG A 1 213 ? 0.065 6.429 -8.623 1.00 90.50 213 ARG A N 1
ATOM 1695 C CA . ARG A 1 213 ? -0.799 7.448 -9.240 1.00 90.50 213 ARG A CA 1
ATOM 1696 C C . ARG A 1 213 ? -0.204 8.850 -9.131 1.00 90.50 213 ARG A C 1
ATOM 1698 O O . ARG A 1 213 ? 0.707 9.083 -8.336 1.00 90.50 213 ARG A O 1
ATOM 1705 N N . ILE A 1 214 ? -0.744 9.784 -9.911 1.00 89.25 214 ILE A N 1
ATOM 1706 C CA . ILE A 1 214 ? -0.429 11.214 -9.792 1.00 89.25 214 ILE A CA 1
ATOM 1707 C C . ILE A 1 214 ? -1.049 11.756 -8.485 1.00 89.25 214 ILE A C 1
ATOM 1709 O O . ILE A 1 214 ? -2.180 11.375 -8.165 1.00 89.25 214 ILE A O 1
ATOM 1713 N N . PRO A 1 215 ? -0.340 12.608 -7.717 1.00 83.19 215 PRO A N 1
ATOM 1714 C CA . PRO A 1 215 ? -0.912 13.287 -6.559 1.00 83.19 215 PRO A CA 1
ATOM 1715 C C . PRO A 1 215 ? -2.160 14.068 -6.981 1.00 83.19 215 PRO A C 1
ATOM 1717 O O . PRO A 1 215 ? -2.119 14.829 -7.949 1.00 83.19 215 PRO A O 1
ATOM 1720 N N . LEU A 1 216 ? -3.278 13.860 -6.285 1.00 70.88 216 LEU A N 1
ATOM 1721 C CA . LEU A 1 216 ? -4.476 14.664 -6.523 1.00 70.88 216 LEU A CA 1
ATOM 1722 C C . LEU A 1 216 ? -4.238 16.067 -5.932 1.00 70.88 216 LEU A C 1
ATOM 1724 O O . LEU A 1 216 ? -3.673 16.144 -4.839 1.00 70.88 216 LEU A O 1
ATOM 1728 N N . PRO A 1 217 ? -4.617 17.147 -6.637 1.00 58.06 217 PRO A N 1
ATOM 1729 C CA . PRO A 1 217 ? -4.526 18.507 -6.110 1.00 58.06 217 PRO A CA 1
ATOM 1730 C C . PRO A 1 217 ? -5.440 18.737 -4.898 1.00 58.06 217 PRO A C 1
ATOM 1732 O O . PRO A 1 217 ? -6.483 18.048 -4.788 1.00 58.06 217 PRO A O 1
#

Organism: NCBI:txid1238450

Radius of gyration: 30.63 Å; chains: 1; bounding box: 68×42×89 Å

Foldseek 3Di:
DDPDDPPPDDFFDFPPPLPPQPQDPVVVLVVLLVVLVVLLVVLVVLVVVCVVPVPPHDDCVVVCSVVSNVVSVVSNCVSPPPSSPVPPCPPVCPPVLVVQLVVLVVVVVVVLVVVVVVVVVVVVVVVVVDVPPPPPPPVVVLVVLLVLVLVLQVVVQVHWDFLVCCQPVVLVDPPRVCSVVDDSSSNVVSQVVCVVVVQWDWTAGSRNTITIHGDDD